Protein AF-A0A9D9LAB3-F1 (afdb_monomer)

Secondary structure (DSSP, 8-state):
--TTSSSTT--------HHHHHHHHHS--TT--HHHHHHHHHHHHHHHHHHHHHHHHHHHHS--HHHHHHHHHHHHHH-----S----------S-----------PPPPPPHHHHHHHHH-TTEEEEEE-TT-B-TTS-BSSEEEEEE-SSTTTTTTB-TTS-B-TT--EEE-TT--BSSS-B-SS--EE--EETTTTEETGGGGGGGG-HHHHHHS-EEEEEESS--S-EEE---------S--

pLDDT: mean 81.02, std 18.35, range [29.14, 97.69]

Solvent-accessible surface area (backbone atoms only — not comparable to full-atom values): 15108 Å² total; per-residue (Å²): 140,74,101,74,75,83,76,85,72,76,69,75,84,74,88,61,54,71,67,55,52,53,47,55,69,55,42,74,53,98,87,59,54,72,69,54,38,51,54,23,51,55,50,52,53,49,53,53,53,50,50,53,50,49,55,57,47,44,71,70,67,47,59,60,66,67,72,54,44,57,57,50,55,48,41,77,74,57,63,70,86,70,70,88,81,74,80,75,78,77,77,73,84,67,96,69,85,72,90,69,81,82,81,71,78,69,70,74,43,55,76,40,77,69,40,49,70,52,37,72,68,27,76,44,55,48,29,38,40,34,32,68,87,45,50,49,99,86,68,50,53,55,39,61,45,63,24,31,46,38,99,38,80,64,63,39,53,43,10,38,79,83,72,42,84,28,86,60,25,35,40,28,38,46,45,86,60,50,79,56,49,79,47,65,52,93,79,78,56,75,46,52,37,72,33,79,76,70,59,42,56,45,27,66,66,62,55,55,73,74,34,73,68,51,35,68,74,50,41,48,39,38,52,26,42,37,59,46,75,78,39,75,42,76,69,86,78,86,86,89,84,79,87,72,87,130

Structure (mmCIF, N/CA/C/O backbone):
data_AF-A0A9D9LAB3-F1
#
_entry.id   AF-A0A9D9LAB3-F1
#
loop_
_atom_site.group_PDB
_atom_site.id
_atom_site.type_symbol
_atom_site.label_atom_id
_atom_site.label_alt_id
_atom_site.label_comp_id
_atom_site.label_asym_id
_atom_site.label_entity_id
_atom_site.label_seq_id
_atom_site.pdbx_PDB_ins_code
_atom_site.Cartn_x
_atom_site.Cartn_y
_atom_site.Cartn_z
_atom_site.occupancy
_atom_site.B_iso_or_equiv
_atom_site.auth_seq_id
_atom_site.auth_comp_id
_atom_site.auth_asym_id
_atom_site.auth_atom_id
_atom_site.pdbx_PDB_model_num
ATOM 1 N N . MET A 1 1 ? -54.748 32.465 47.401 1.00 39.75 1 MET A N 1
ATOM 2 C CA . MET A 1 1 ? -54.494 31.385 48.382 1.00 39.75 1 MET A CA 1
ATOM 3 C C . MET A 1 1 ? -53.744 30.287 47.641 1.00 39.75 1 MET A C 1
ATOM 5 O O . MET A 1 1 ? -54.283 29.820 46.658 1.00 39.75 1 MET A O 1
ATOM 9 N N . ALA A 1 2 ? -52.518 29.875 47.936 1.00 38.75 2 ALA A N 1
ATOM 10 C CA . ALA A 1 2 ? -51.538 30.288 48.928 1.00 38.75 2 ALA A CA 1
ATOM 11 C C . ALA A 1 2 ? -50.148 29.914 48.356 1.00 38.75 2 ALA A C 1
ATOM 13 O O . ALA A 1 2 ? -49.732 28.766 48.450 1.00 38.75 2 ALA A O 1
ATOM 14 N N . MET A 1 3 ? -49.441 30.871 47.736 1.00 38.28 3 MET A N 1
ATOM 15 C CA . MET A 1 3 ? -48.011 30.750 47.382 1.00 38.28 3 MET A CA 1
ATOM 16 C C . MET A 1 3 ? -47.138 31.000 48.625 1.00 38.28 3 MET A C 1
ATOM 18 O O . MET A 1 3 ? -46.277 31.872 48.639 1.00 38.28 3 MET A O 1
ATOM 22 N N . SER A 1 4 ? -47.427 30.304 49.723 1.00 43.81 4 SER A N 1
ATOM 23 C CA . SER A 1 4 ? -46.767 30.538 51.015 1.00 43.81 4 SER A CA 1
ATOM 24 C C . SER A 1 4 ? -46.280 29.265 51.705 1.00 43.81 4 SER A C 1
ATOM 26 O O . SER A 1 4 ? -45.785 29.356 52.820 1.00 43.81 4 SER A O 1
ATOM 28 N N . ASN A 1 5 ? -46.388 28.094 51.063 1.00 45.59 5 ASN A N 1
ATOM 29 C CA . ASN A 1 5 ? -46.018 26.813 51.679 1.00 45.59 5 ASN A CA 1
ATOM 30 C C . ASN A 1 5 ? -44.765 26.134 51.101 1.00 45.59 5 ASN A C 1
ATOM 32 O O . ASN A 1 5 ? -44.406 25.062 51.577 1.00 45.59 5 ASN A O 1
ATOM 36 N N . GLU A 1 6 ? -44.059 26.736 50.139 1.00 45.72 6 GLU A N 1
ATOM 37 C CA . GLU A 1 6 ? -42.853 26.118 49.552 1.00 45.72 6 GLU A CA 1
ATOM 38 C C . GLU A 1 6 ? -41.518 26.628 50.120 1.00 4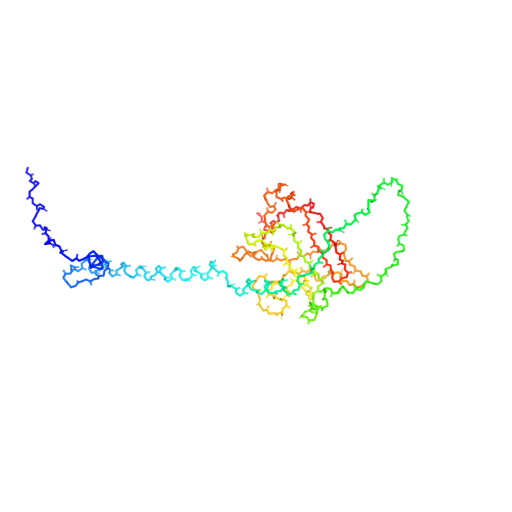5.72 6 GLU A C 1
ATOM 40 O O . GLU A 1 6 ? -40.458 26.158 49.721 1.00 45.72 6 GLU A O 1
ATOM 45 N N . THR A 1 7 ? -41.520 27.530 51.105 1.00 44.75 7 THR A N 1
ATOM 46 C CA . THR A 1 7 ? -40.273 28.051 51.705 1.00 44.75 7 THR A CA 1
ATOM 47 C C . THR A 1 7 ? -39.863 27.375 53.018 1.00 44.75 7 THR A C 1
ATOM 49 O O . THR A 1 7 ? -38.905 27.813 53.650 1.00 44.75 7 THR A O 1
ATOM 52 N N . MET A 1 8 ? -40.518 26.283 53.432 1.00 37.41 8 MET A N 1
ATOM 53 C CA . MET A 1 8 ? -40.211 25.577 54.693 1.00 37.41 8 MET A CA 1
ATOM 54 C C . MET A 1 8 ? -39.329 24.327 54.540 1.00 37.41 8 MET A C 1
ATOM 56 O O . MET A 1 8 ? -39.381 23.424 55.369 1.00 37.41 8 MET A O 1
ATOM 60 N N . ASN A 1 9 ? -38.498 24.256 53.499 1.00 43.19 9 ASN A N 1
ATOM 61 C CA . ASN A 1 9 ? -37.430 23.252 53.433 1.00 43.19 9 ASN A CA 1
ATOM 62 C C . ASN A 1 9 ? -36.202 23.756 52.667 1.00 43.19 9 ASN A C 1
ATOM 64 O O . ASN A 1 9 ? -35.591 23.042 51.875 1.00 43.19 9 ASN A O 1
ATOM 68 N N . LEU A 1 10 ? -35.820 25.010 52.920 1.00 46.06 10 LEU A N 1
ATOM 69 C CA . LEU A 1 10 ? -34.451 25.438 52.664 1.00 46.06 10 LEU A CA 1
ATOM 70 C C . LEU A 1 10 ? -33.575 24.749 53.713 1.00 46.06 10 LEU A C 1
ATOM 72 O O . LEU A 1 10 ? -33.384 25.262 54.812 1.00 46.06 10 LEU A O 1
ATOM 76 N N . THR A 1 11 ? -33.107 23.544 53.383 1.00 51.94 11 THR A N 1
ATOM 77 C CA . THR A 1 11 ? -31.977 22.914 54.069 1.00 51.94 11 THR A CA 1
ATOM 78 C C . THR A 1 11 ? -30.879 23.959 54.237 1.00 51.94 11 THR A C 1
ATOM 80 O O . THR A 1 11 ? -30.615 24.707 53.290 1.00 51.94 11 THR A O 1
ATOM 83 N N . GLU A 1 12 ? -30.296 24.029 55.436 1.00 57.50 12 GLU A N 1
ATOM 84 C CA . GLU A 1 12 ? -29.190 24.922 55.799 1.00 57.50 12 GLU A CA 1
ATOM 85 C C . GLU A 1 12 ? -28.232 25.141 54.620 1.00 57.50 12 GLU A C 1
ATOM 87 O O . GLU A 1 12 ? -27.871 24.190 53.920 1.00 57.50 12 GLU A O 1
ATOM 92 N N . ARG A 1 13 ? -27.831 26.398 54.377 1.00 60.91 13 ARG A N 1
ATOM 93 C CA . ARG A 1 13 ? -26.781 26.710 53.398 1.00 60.91 13 ARG A CA 1
ATOM 94 C C . ARG A 1 13 ? -25.562 25.846 53.732 1.00 60.91 13 ARG A C 1
ATOM 96 O O . ARG A 1 13 ? -24.911 26.058 54.743 1.00 60.91 13 ARG A O 1
ATOM 103 N N . ASP A 1 14 ? -25.293 24.849 52.893 1.00 62.47 14 ASP A N 1
ATOM 104 C CA . ASP A 1 14 ? -24.178 23.918 53.069 1.00 62.47 14 ASP A CA 1
ATOM 105 C C . ASP A 1 14 ? -22.858 24.669 52.846 1.00 62.47 14 ASP A C 1
ATOM 107 O O . ASP A 1 14 ? -22.402 24.751 51.713 1.00 62.47 14 ASP A O 1
ATOM 111 N N . ASP A 1 15 ? -22.239 25.241 53.880 1.00 67.56 15 ASP A N 1
ATOM 112 C CA . ASP A 1 15 ? -21.014 26.067 53.808 1.00 67.56 15 ASP A CA 1
ATOM 113 C C . ASP A 1 15 ? -19.741 25.321 53.337 1.00 67.56 15 ASP A C 1
ATOM 115 O O . ASP A 1 15 ? -18.625 25.832 53.430 1.00 67.56 15 ASP A O 1
ATOM 119 N N . SER A 1 16 ? -19.875 24.104 52.802 1.00 72.81 16 SER A N 1
ATOM 120 C CA . SER A 1 16 ? -18.756 23.344 52.256 1.00 72.81 16 SER A CA 1
ATOM 121 C C . SER A 1 16 ? -18.201 23.926 50.950 1.00 72.81 16 SER A C 1
ATOM 123 O O . SER A 1 16 ? -18.919 24.474 50.108 1.00 72.81 16 SER A O 1
ATOM 125 N N . ASN A 1 17 ? -16.883 23.773 50.776 1.00 79.75 17 ASN A N 1
ATOM 126 C CA . ASN A 1 17 ? -16.155 24.211 49.587 1.00 79.75 17 ASN A CA 1
ATOM 127 C C . ASN A 1 17 ? -16.787 23.652 48.304 1.00 79.75 17 ASN A C 1
ATOM 129 O O . ASN A 1 17 ? -17.317 22.539 48.292 1.00 79.75 17 ASN A O 1
ATOM 133 N N . PHE A 1 18 ? -16.653 24.391 47.200 1.00 81.19 18 PHE A N 1
ATOM 134 C CA . PHE A 1 18 ? -17.194 24.024 45.884 1.00 81.19 18 PHE A CA 1
ATOM 135 C C . PHE A 1 18 ? -16.932 22.555 45.507 1.00 81.19 18 PHE A C 1
ATOM 137 O O . PHE A 1 18 ? -17.845 21.852 45.083 1.00 81.19 18 PHE A O 1
ATOM 144 N N . PHE A 1 19 ? -15.713 22.066 45.752 1.00 77.81 19 PHE A N 1
ATOM 145 C CA . PHE A 1 19 ? -15.324 20.682 45.482 1.00 77.81 19 PHE A CA 1
ATOM 146 C C . PHE A 1 19 ? -16.120 19.655 46.302 1.00 77.81 19 PHE A C 1
ATOM 148 O O . PHE A 1 19 ? -16.525 18.621 45.784 1.00 77.81 19 PHE A O 1
ATOM 155 N N . ILE A 1 20 ? -16.406 19.943 47.573 1.00 79.00 20 ILE A N 1
ATOM 156 C CA . ILE A 1 20 ? -17.172 19.044 48.449 1.00 79.00 20 ILE A CA 1
ATOM 157 C C . ILE A 1 20 ? -18.638 19.002 48.011 1.00 79.00 20 ILE A C 1
ATOM 159 O O . ILE A 1 20 ? -19.227 17.924 47.969 1.00 79.00 20 ILE A O 1
ATOM 163 N N . ARG A 1 21 ? -19.216 20.145 47.625 1.00 79.31 21 ARG A N 1
ATOM 164 C CA . ARG A 1 21 ? -20.570 20.200 47.050 1.00 79.31 21 ARG A CA 1
ATOM 165 C C . ARG A 1 21 ? -20.656 19.423 45.737 1.00 79.31 21 ARG A C 1
ATOM 167 O O . ARG A 1 21 ? -21.604 18.671 45.532 1.00 79.31 21 ARG A O 1
ATOM 174 N N . PHE A 1 22 ? -19.643 19.563 44.885 1.00 79.25 22 PHE A N 1
ATOM 175 C CA . PHE A 1 22 ? -19.525 18.813 43.639 1.00 79.25 22 PHE A CA 1
ATOM 176 C C . PHE A 1 22 ? -19.465 17.301 43.901 1.00 79.25 22 PHE A C 1
ATOM 178 O O . PHE A 1 22 ? -20.255 16.545 43.345 1.00 79.25 22 PHE A O 1
ATOM 185 N N . VAL A 1 23 ? -18.612 16.849 44.824 1.00 81.12 23 VAL A N 1
ATOM 186 C CA . VAL A 1 23 ? -18.508 15.427 45.192 1.00 81.12 23 VAL A CA 1
ATOM 187 C C . VAL A 1 23 ? -19.809 14.900 45.805 1.00 81.12 23 VAL A C 1
ATOM 189 O O . VAL A 1 23 ? -20.280 13.838 45.403 1.00 81.12 23 VAL A O 1
ATOM 192 N N . LYS A 1 24 ? -20.440 15.649 46.719 1.00 80.81 24 LYS A N 1
ATOM 193 C CA . LYS A 1 24 ? -21.741 15.292 47.312 1.00 80.81 24 LYS A CA 1
ATOM 194 C C . LYS A 1 24 ? -22.848 15.161 46.269 1.00 80.81 24 LYS A C 1
ATOM 196 O O . LYS A 1 24 ? -23.793 14.412 46.493 1.00 80.81 24 LYS A O 1
ATOM 201 N N . TYR A 1 25 ? -22.764 15.879 45.152 1.00 79.81 25 TYR A N 1
ATOM 202 C CA . TYR A 1 25 ? -23.753 15.790 44.083 1.00 79.81 25 TYR A CA 1
ATOM 203 C C . TYR A 1 25 ? -23.669 14.454 43.327 1.00 79.81 25 TYR A C 1
ATOM 205 O O . TYR A 1 25 ? -24.703 13.865 43.018 1.00 79.81 25 TYR A O 1
ATOM 213 N N . PHE A 1 26 ? -22.457 13.941 43.091 1.00 82.25 26 PHE A N 1
ATOM 214 C CA . PHE A 1 26 ? -22.230 12.739 42.277 1.00 82.25 26 PHE A CA 1
ATOM 215 C C . PHE A 1 26 ? -22.045 11.442 43.081 1.00 82.25 26 PHE A C 1
ATOM 217 O O . PHE A 1 26 ? -22.340 10.366 42.566 1.00 82.25 26 PHE A O 1
ATOM 224 N N . ILE A 1 27 ? -21.599 11.521 44.339 1.00 86.81 27 ILE A N 1
ATOM 225 C CA . ILE A 1 27 ? -21.293 10.359 45.188 1.00 86.81 27 ILE A CA 1
ATOM 226 C C . ILE A 1 27 ? -22.315 10.251 46.334 1.00 86.81 27 ILE A C 1
ATOM 228 O O . ILE A 1 27 ? -22.642 11.273 46.947 1.00 86.81 27 ILE A O 1
ATOM 232 N N . PRO A 1 28 ? -22.834 9.044 46.653 1.00 87.69 28 PRO A N 1
ATOM 233 C CA . PRO A 1 28 ? -23.723 8.848 47.797 1.00 87.69 28 PRO A CA 1
ATOM 234 C C . PRO A 1 28 ? -23.099 9.344 49.105 1.00 87.69 28 PRO A C 1
ATOM 236 O O . PRO A 1 28 ? -21.968 8.985 49.434 1.00 87.69 28 PRO A O 1
ATOM 239 N N . TRP A 1 29 ? -23.848 10.136 49.873 1.00 85.62 29 TRP A N 1
ATOM 240 C CA . TRP A 1 29 ? -23.386 10.706 51.137 1.00 85.62 29 TRP A CA 1
ATOM 241 C C . TRP A 1 29 ? -24.259 10.258 52.313 1.00 85.62 29 TRP A C 1
ATOM 243 O O . TRP A 1 29 ? -25.456 9.993 52.171 1.00 85.62 29 TRP A O 1
ATOM 253 N N . LYS A 1 30 ? -23.670 10.174 53.514 1.00 79.50 30 LYS A N 1
ATOM 254 C CA . LYS A 1 30 ? -24.429 9.851 54.733 1.00 79.50 30 LYS A CA 1
ATOM 255 C C . LYS A 1 30 ? -25.444 10.967 55.009 1.00 79.50 30 LYS A C 1
ATOM 257 O O . LYS A 1 30 ? -25.042 12.103 55.239 1.00 79.50 30 LYS A O 1
ATOM 262 N N . GLY A 1 31 ? -26.735 10.627 54.995 1.00 80.56 31 GLY A N 1
ATOM 263 C CA . GLY A 1 31 ? -27.852 11.569 55.157 1.00 80.56 31 GLY A CA 1
ATOM 264 C C . GLY A 1 31 ? -28.719 11.746 53.904 1.00 80.56 31 GLY A C 1
ATOM 265 O O . GLY A 1 31 ? -29.789 12.345 53.993 1.00 80.56 31 GLY A O 1
ATOM 266 N N . ASP A 1 32 ? -28.305 11.192 52.760 1.00 84.62 32 ASP A N 1
ATOM 267 C CA . ASP A 1 32 ? -29.111 11.203 51.538 1.00 84.62 32 ASP A CA 1
ATOM 268 C C . ASP A 1 32 ? -30.390 10.362 51.687 1.00 84.62 32 ASP A C 1
ATOM 270 O O . ASP A 1 32 ? -30.398 9.280 52.281 1.00 84.62 32 ASP A O 1
ATOM 274 N N . LYS A 1 33 ? -31.484 10.833 51.077 1.00 87.62 33 LYS A N 1
ATOM 275 C CA . LYS A 1 33 ? -32.715 10.043 50.928 1.00 87.62 33 LYS A CA 1
ATOM 276 C C . LYS A 1 33 ? -32.446 8.817 50.052 1.00 87.62 33 LYS A C 1
ATOM 278 O O . LYS A 1 33 ? -31.664 8.886 49.108 1.00 87.62 33 LYS A O 1
ATOM 283 N N . SER A 1 34 ? -33.154 7.712 50.289 1.00 87.25 34 SER A N 1
ATOM 284 C CA . SER A 1 34 ? -32.947 6.456 49.547 1.00 87.25 34 SER A CA 1
ATOM 285 C C . SER A 1 34 ? -33.048 6.616 48.021 1.00 87.25 34 SER A C 1
ATOM 287 O O . SER A 1 34 ? -32.280 5.993 47.296 1.00 87.25 34 SER A O 1
ATOM 289 N N . SER A 1 35 ? -33.927 7.493 47.522 1.00 84.25 35 SER A N 1
ATOM 290 C CA . SER A 1 35 ? -34.042 7.800 46.086 1.00 84.25 35 SER A CA 1
ATOM 291 C C . SER A 1 35 ? -32.807 8.512 45.516 1.00 84.25 35 SER A C 1
ATOM 293 O O . SER A 1 35 ? -32.417 8.258 44.379 1.00 84.25 35 SER A O 1
ATOM 295 N N . GLU A 1 36 ? -32.169 9.377 46.306 1.00 87.38 36 GLU A N 1
ATOM 296 C CA . GLU A 1 36 ? -30.953 10.101 45.920 1.00 87.38 36 GLU A CA 1
ATOM 297 C C . GLU A 1 36 ? -29.743 9.173 45.860 1.00 87.38 36 GLU A C 1
ATOM 299 O O . GLU A 1 36 ? -28.958 9.231 44.913 1.00 87.38 36 GLU A O 1
ATOM 304 N N . VAL A 1 37 ? -29.640 8.254 46.822 1.00 86.44 37 VAL A N 1
ATOM 305 C CA . VAL A 1 37 ? -28.605 7.214 46.827 1.00 86.44 37 VAL A CA 1
ATOM 306 C C . VAL A 1 37 ? -28.698 6.352 45.565 1.00 86.44 37 VAL A C 1
ATOM 308 O O . VAL A 1 37 ? -27.693 6.159 44.885 1.00 86.44 37 VAL A O 1
ATOM 311 N N . VAL A 1 38 ? -29.901 5.889 45.202 1.00 90.44 38 VAL A N 1
ATOM 312 C CA . VAL A 1 38 ? -30.117 5.068 43.996 1.00 90.44 38 VAL A CA 1
ATOM 313 C C . VAL A 1 38 ? -29.748 5.832 42.723 1.00 90.44 38 VAL A C 1
ATOM 315 O O . VAL A 1 38 ? -29.017 5.302 41.889 1.00 90.44 38 VAL A O 1
ATOM 318 N N . ARG A 1 39 ? -30.186 7.092 42.584 1.00 90.81 39 ARG A N 1
ATOM 319 C CA . ARG A 1 39 ? -29.856 7.942 41.427 1.00 90.81 39 ARG A CA 1
ATOM 320 C C . ARG A 1 39 ? -28.343 8.074 41.224 1.00 90.81 39 ARG A C 1
ATOM 322 O O . ARG A 1 39 ? -27.860 7.910 40.106 1.00 90.81 39 ARG A O 1
ATOM 329 N N . LYS A 1 40 ? -27.598 8.338 42.303 1.00 91.88 40 LYS A N 1
ATOM 330 C CA . LYS A 1 40 ? -26.134 8.492 42.264 1.00 91.88 40 LYS A CA 1
ATOM 331 C C . LYS A 1 40 ? -25.424 7.181 41.924 1.00 91.88 40 LYS A C 1
ATOM 333 O O . LYS A 1 40 ? -24.480 7.191 41.141 1.00 91.88 40 LYS A O 1
ATOM 338 N N . ILE A 1 41 ? -25.909 6.045 42.433 1.00 91.50 41 ILE A N 1
ATOM 339 C CA . ILE A 1 41 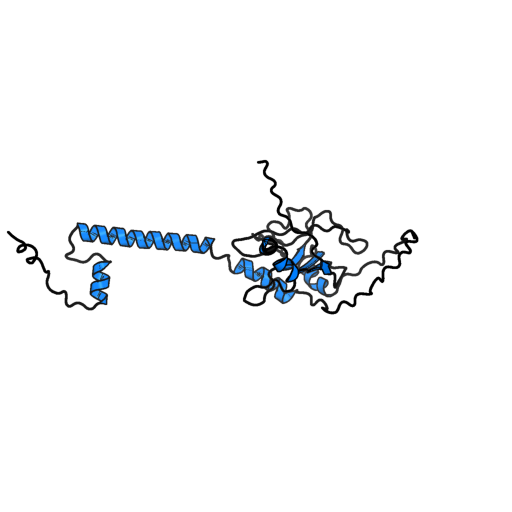? -25.377 4.720 42.074 1.00 91.50 41 ILE A CA 1
ATOM 340 C C . ILE A 1 41 ? -25.572 4.442 40.578 1.00 91.50 41 ILE A C 1
ATOM 342 O O . ILE A 1 41 ? -24.611 4.089 39.900 1.00 91.50 41 ILE A O 1
ATOM 346 N N . VAL A 1 42 ? -26.777 4.658 40.039 1.00 92.56 42 VAL A N 1
ATOM 347 C CA . VAL A 1 42 ? -27.065 4.456 38.606 1.00 92.56 42 VAL A CA 1
ATOM 348 C C . VAL A 1 42 ? -26.180 5.347 37.732 1.00 92.56 42 VAL A C 1
ATOM 350 O O . VAL A 1 42 ? -25.632 4.883 36.731 1.00 92.56 42 VAL A O 1
ATOM 353 N N . PHE A 1 43 ? -25.987 6.607 38.124 1.00 92.75 43 PHE A N 1
ATOM 354 C CA . PHE A 1 43 ? -25.098 7.531 37.424 1.00 92.75 43 PHE A CA 1
ATOM 355 C C . PHE A 1 43 ? -23.638 7.044 37.417 1.00 92.75 43 PHE A C 1
ATOM 357 O O . PHE A 1 43 ? -23.014 6.987 36.359 1.00 92.75 43 PHE A O 1
ATOM 364 N N . MET A 1 44 ? -23.114 6.606 38.566 1.00 91.75 44 MET A N 1
ATOM 365 C CA . MET A 1 44 ? -21.759 6.049 38.675 1.00 91.75 44 MET A CA 1
ATOM 366 C C . MET A 1 44 ? -21.582 4.781 37.830 1.00 91.75 44 MET A C 1
ATOM 368 O O . MET A 1 44 ? -20.597 4.662 37.104 1.00 91.75 44 MET A O 1
ATOM 372 N N . CYS A 1 45 ? -22.551 3.861 37.859 1.00 93.12 45 CYS A N 1
ATOM 373 C CA . CYS A 1 45 ? -22.544 2.678 36.995 1.00 93.12 45 CYS A CA 1
ATOM 374 C C . CYS A 1 45 ? -22.546 3.062 35.507 1.00 93.12 45 CYS A C 1
ATOM 376 O O . CYS A 1 45 ? -21.825 2.456 34.718 1.00 93.12 45 CYS A O 1
ATOM 378 N N . SER A 1 46 ? -23.299 4.099 35.131 1.00 94.50 46 S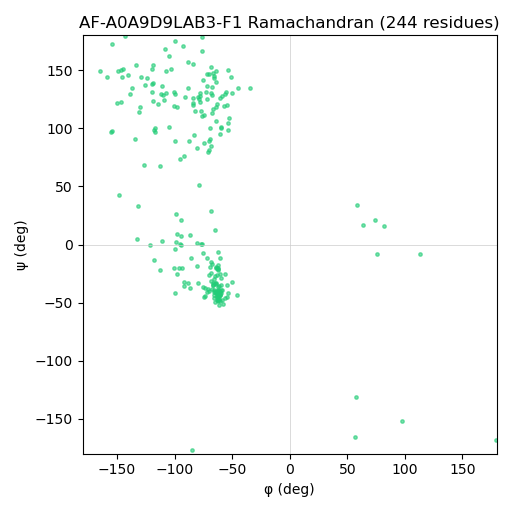ER A N 1
ATOM 379 C CA . SER A 1 46 ? -23.359 4.591 33.749 1.00 94.50 46 SER A CA 1
ATOM 380 C C . SER A 1 46 ? -22.017 5.167 33.285 1.00 94.50 46 SER A C 1
ATOM 382 O O . SER A 1 46 ? -21.601 4.893 32.165 1.00 94.50 46 SER A O 1
ATOM 384 N N . ILE A 1 47 ? -21.294 5.894 34.146 1.00 93.62 47 ILE A N 1
ATOM 385 C CA . ILE A 1 47 ? -19.937 6.391 33.846 1.00 93.62 47 ILE A CA 1
ATOM 386 C C . ILE A 1 47 ? -18.959 5.237 33.631 1.00 93.62 47 ILE A C 1
ATOM 388 O O . ILE A 1 47 ? -18.142 5.289 32.710 1.00 93.62 47 ILE A O 1
ATOM 392 N N . VAL A 1 48 ? -19.029 4.195 34.461 1.00 94.25 48 VAL A N 1
ATOM 393 C CA . VAL A 1 48 ? -18.175 3.011 34.300 1.00 94.25 48 VAL A CA 1
ATOM 394 C C . VAL A 1 48 ? -18.464 2.326 32.963 1.00 94.25 48 VAL A C 1
ATOM 396 O O . VAL A 1 48 ? -17.532 2.078 32.201 1.00 94.25 48 VAL A O 1
ATOM 399 N N . LEU A 1 49 ? -19.739 2.099 32.630 1.00 95.00 49 LEU A N 1
ATOM 400 C CA . LEU A 1 49 ? -20.142 1.505 31.349 1.00 95.00 49 LEU A CA 1
ATOM 401 C C . LEU A 1 49 ? -19.720 2.361 30.150 1.00 95.00 49 LEU A C 1
ATOM 403 O O . LEU A 1 49 ? -19.212 1.837 29.159 1.00 95.00 49 LEU A O 1
ATOM 407 N N . PHE A 1 50 ? -19.879 3.680 30.245 1.00 95.50 50 PHE A N 1
ATOM 408 C CA . PHE A 1 50 ? -19.441 4.619 29.217 1.00 95.50 50 PHE A CA 1
ATOM 409 C C . PHE A 1 50 ? -17.919 4.593 29.040 1.00 95.50 50 PHE A C 1
ATOM 411 O O . PHE A 1 50 ? -17.430 4.549 27.915 1.00 95.50 50 PHE A O 1
ATOM 418 N N . SER A 1 51 ? -17.163 4.527 30.138 1.00 93.06 51 SER A N 1
ATOM 419 C CA . SER A 1 51 ? -15.698 4.444 30.095 1.00 93.06 51 SER A CA 1
ATOM 420 C C . SER A 1 51 ? -15.222 3.127 29.474 1.00 93.06 51 SER A C 1
ATOM 422 O O . SER A 1 51 ? -14.307 3.135 28.654 1.00 93.06 51 SER A O 1
ATOM 424 N N . MET A 1 52 ? -15.873 2.003 29.800 1.00 92.06 52 MET A N 1
ATOM 425 C CA . MET A 1 52 ? -15.622 0.711 29.148 1.00 92.06 52 MET A CA 1
ATOM 426 C C . MET A 1 52 ? -15.933 0.767 27.648 1.00 92.06 52 MET A C 1
ATOM 428 O O . MET A 1 52 ? -15.155 0.256 26.846 1.00 92.06 52 MET A O 1
ATOM 432 N N . SER A 1 53 ? -17.031 1.426 27.269 1.00 91.62 53 SER A N 1
ATOM 433 C CA . SER A 1 53 ? -17.437 1.588 25.868 1.00 91.62 53 SER A CA 1
ATOM 434 C C . SER A 1 53 ? -16.439 2.440 25.082 1.00 91.62 53 SER A C 1
ATOM 436 O O . SER A 1 53 ? -16.042 2.058 23.987 1.00 91.62 53 SER A O 1
ATOM 438 N N . ILE A 1 54 ? -15.959 3.549 25.658 1.00 89.19 54 ILE A N 1
ATOM 439 C CA . ILE A 1 54 ? -14.881 4.355 25.063 1.00 89.19 54 ILE A CA 1
ATOM 440 C C . ILE A 1 54 ? -13.609 3.524 24.907 1.00 89.19 54 ILE A C 1
ATOM 442 O O . ILE A 1 54 ? -12.938 3.640 23.889 1.00 89.19 54 ILE A O 1
ATOM 446 N N . ASN A 1 55 ? -13.258 2.693 25.892 1.00 84.62 55 ASN A N 1
ATOM 447 C CA . ASN A 1 55 ? -12.049 1.878 25.803 1.00 84.62 55 ASN A CA 1
ATOM 448 C C . ASN A 1 55 ? -12.132 0.852 24.663 1.00 84.62 55 ASN A C 1
ATOM 450 O O . ASN A 1 55 ? -11.175 0.691 23.915 1.00 84.62 55 ASN A O 1
ATOM 454 N N . GLN A 1 56 ? -13.293 0.217 24.478 1.00 83.25 56 GLN A N 1
ATOM 455 C CA . GLN A 1 56 ? -13.531 -0.651 23.320 1.00 83.25 56 GLN A CA 1
ATOM 456 C C . GLN A 1 56 ? -13.489 0.130 22.001 1.00 83.25 56 GLN A C 1
ATOM 458 O O . GLN A 1 56 ? -12.910 -0.341 21.029 1.00 83.25 56 GLN A O 1
ATOM 463 N N . LEU A 1 57 ? -14.046 1.344 21.978 1.00 81.00 57 LEU A N 1
ATOM 464 C CA . LEU A 1 57 ? -14.042 2.198 20.793 1.00 81.00 57 LEU A CA 1
ATOM 465 C C . LEU A 1 57 ? -12.632 2.679 20.419 1.00 81.00 57 LEU A C 1
ATOM 467 O O . LEU A 1 57 ? -12.323 2.777 19.238 1.00 81.00 57 LEU A O 1
ATOM 471 N N . LYS A 1 58 ? -11.757 2.945 21.397 1.00 73.00 58 LYS A N 1
ATOM 472 C CA . LYS A 1 58 ? -10.354 3.309 21.143 1.00 73.00 58 LYS A CA 1
ATOM 473 C C . LYS A 1 58 ? -9.602 2.205 20.410 1.00 73.00 58 LYS A C 1
ATOM 475 O O . LYS A 1 58 ? -8.925 2.511 19.442 1.00 73.00 58 LYS A O 1
ATOM 480 N N . ASN A 1 59 ? -9.782 0.948 20.815 1.00 64.56 59 ASN A N 1
ATOM 481 C CA . ASN A 1 59 ? -9.173 -0.193 20.124 1.00 64.56 59 ASN A CA 1
ATOM 482 C C . ASN A 1 59 ? -9.663 -0.342 18.673 1.00 64.56 59 ASN A C 1
ATOM 484 O O . ASN A 1 59 ? -8.995 -0.982 17.874 1.00 64.56 59 ASN A O 1
ATOM 488 N N . TYR A 1 60 ? -10.831 0.216 18.345 1.00 65.19 60 TYR A N 1
ATOM 489 C CA . TYR A 1 60 ? -11.394 0.194 16.996 1.00 65.19 60 TYR A CA 1
ATOM 490 C C . TYR A 1 60 ? -10.993 1.420 16.158 1.00 65.19 60 TYR A C 1
ATOM 492 O O . TYR A 1 60 ? -10.816 1.310 14.951 1.00 65.19 60 TYR A O 1
ATOM 500 N N . LEU A 1 61 ? -10.878 2.599 16.782 1.00 61.88 61 LEU A N 1
ATOM 501 C CA . LEU A 1 61 ? -10.606 3.868 16.092 1.00 61.88 61 LEU A CA 1
ATOM 502 C C . LEU A 1 61 ? -9.127 4.240 16.016 1.00 61.88 61 LEU A C 1
ATOM 504 O O . LEU A 1 61 ? -8.777 5.091 15.206 1.00 61.88 61 LEU A O 1
ATOM 508 N N . VAL A 1 62 ? -8.283 3.678 16.877 1.00 60.12 62 VAL A N 1
ATOM 509 C CA . VAL A 1 62 ? -6.839 3.910 16.853 1.00 60.12 62 VAL A CA 1
ATOM 510 C C . VAL A 1 62 ? -6.205 2.655 16.258 1.00 60.12 62 VAL A C 1
ATOM 512 O O . VAL A 1 62 ? -6.108 1.649 16.965 1.00 60.12 62 VAL A O 1
ATOM 515 N N . PRO A 1 63 ? -5.815 2.678 14.969 1.00 59.75 63 PRO A N 1
ATOM 516 C CA . PRO A 1 63 ? -4.979 1.630 14.398 1.00 59.75 63 PRO A CA 1
ATOM 517 C C . PRO A 1 63 ? -3.755 1.420 15.282 1.00 59.75 63 PRO A C 1
ATOM 519 O O . PRO A 1 63 ? -3.244 2.393 15.840 1.00 59.75 63 PRO A O 1
ATOM 522 N N . SER A 1 64 ? -3.274 0.184 15.425 1.00 58.66 64 SER A N 1
ATOM 523 C CA . SER A 1 64 ? -2.043 -0.039 16.181 1.00 58.66 64 SER A CA 1
ATOM 524 C C . SER A 1 64 ? -0.919 0.805 15.570 1.00 58.66 64 SER A C 1
ATOM 526 O O . SER A 1 64 ? -0.695 0.775 14.362 1.00 58.66 64 SER A O 1
ATOM 528 N N . GLU A 1 65 ? -0.209 1.572 16.399 1.00 60.84 65 GLU A N 1
ATOM 529 C CA . GLU A 1 65 ? 1.015 2.288 15.998 1.00 60.84 65 GLU A CA 1
ATOM 530 C C . GLU A 1 65 ? 1.995 1.340 15.284 1.00 60.84 65 GLU A C 1
ATOM 532 O O . GLU A 1 65 ? 2.652 1.723 14.323 1.00 60.84 65 GLU A O 1
ATOM 537 N N . GLU A 1 66 ? 1.999 0.062 15.678 1.00 60.12 66 GLU A N 1
ATOM 538 C CA . GLU A 1 66 ? 2.740 -1.031 15.038 1.00 60.12 66 GLU A CA 1
ATOM 539 C C . GLU A 1 66 ? 2.449 -1.157 13.530 1.00 60.12 66 GLU A C 1
ATOM 541 O O . GLU A 1 66 ? 3.376 -1.325 12.738 1.00 60.12 66 GLU A O 1
ATOM 546 N N . ALA A 1 67 ? 1.184 -1.012 13.111 1.00 60.62 67 ALA A N 1
ATOM 547 C CA . ALA A 1 67 ? 0.788 -1.102 11.707 1.00 60.62 67 ALA A CA 1
ATOM 548 C C . ALA A 1 67 ? 1.271 0.088 10.867 1.00 60.62 67 ALA A C 1
ATOM 550 O O . ALA A 1 67 ? 1.467 -0.047 9.667 1.00 60.62 67 ALA A O 1
ATOM 551 N N . LYS A 1 68 ? 1.490 1.261 11.463 1.00 66.56 68 LYS A N 1
ATOM 552 C CA . LYS A 1 68 ? 2.090 2.399 10.746 1.00 66.56 68 LYS A CA 1
ATOM 553 C C . LYS A 1 68 ? 3.614 2.374 10.819 1.00 66.56 68 LYS A C 1
ATOM 555 O O . LYS A 1 68 ? 4.268 2.739 9.845 1.00 66.56 68 LYS A O 1
ATOM 560 N N . SER A 1 69 ? 4.164 1.888 11.933 1.00 73.75 69 SER A N 1
ATOM 561 C CA . SER A 1 69 ? 5.606 1.789 12.164 1.00 73.75 69 SER A CA 1
ATOM 562 C C . SER A 1 69 ? 6.282 0.950 11.092 1.00 73.75 69 SER A C 1
ATOM 564 O O . SER A 1 69 ? 7.192 1.451 10.451 1.00 73.75 69 SER A O 1
ATOM 566 N N . TYR A 1 70 ? 5.802 -0.269 10.807 1.00 79.75 70 TYR A N 1
ATOM 567 C CA . TYR A 1 70 ? 6.521 -1.149 9.873 1.00 79.75 70 TYR A CA 1
ATOM 568 C C . TYR A 1 70 ? 6.649 -0.534 8.464 1.00 79.75 70 TYR A C 1
ATOM 570 O O . TYR A 1 70 ? 7.703 -0.642 7.845 1.00 79.75 70 TYR A O 1
ATOM 578 N N . THR A 1 71 ? 5.590 0.116 7.954 1.00 79.50 71 THR A N 1
ATOM 579 C CA . THR A 1 71 ? 5.623 0.776 6.637 1.00 79.50 71 THR A CA 1
ATOM 580 C C . THR A 1 71 ? 6.650 1.889 6.660 1.00 79.50 71 THR A C 1
ATOM 582 O O . THR A 1 71 ? 7.484 1.980 5.765 1.00 79.50 71 THR A O 1
ATOM 585 N N . LYS A 1 72 ? 6.593 2.722 7.702 1.00 83.50 72 LYS A N 1
ATOM 586 C CA . LYS A 1 72 ? 7.494 3.851 7.865 1.00 83.50 72 LYS A CA 1
ATOM 587 C C . LYS A 1 72 ? 8.947 3.395 7.955 1.00 83.50 72 LYS A C 1
ATOM 589 O O . LYS A 1 72 ? 9.785 3.965 7.272 1.00 83.50 72 LYS A O 1
ATOM 594 N N . ASP A 1 73 ? 9.218 2.336 8.711 1.00 86.88 73 ASP A N 1
ATOM 595 C CA . ASP A 1 73 ? 10.554 1.760 8.864 1.00 86.88 73 ASP A CA 1
ATOM 596 C C . ASP A 1 73 ? 11.088 1.231 7.520 1.00 86.88 73 ASP A C 1
ATOM 598 O O . ASP A 1 73 ? 12.260 1.412 7.195 1.00 86.88 73 ASP A O 1
ATOM 602 N N . VAL A 1 74 ? 10.230 0.604 6.702 1.00 88.31 74 VAL A N 1
ATOM 603 C CA . VAL A 1 74 ? 10.600 0.141 5.354 1.00 88.31 74 VAL A CA 1
ATOM 604 C C . VAL A 1 74 ? 10.910 1.316 4.428 1.00 88.31 74 VAL A C 1
ATOM 606 O O . VAL A 1 74 ? 11.922 1.278 3.735 1.00 88.31 74 VAL A O 1
ATOM 609 N N . VAL A 1 75 ? 10.074 2.354 4.411 1.00 88.75 75 VAL A N 1
ATOM 610 C CA . VAL A 1 75 ? 10.294 3.541 3.570 1.00 88.75 75 VAL A CA 1
ATOM 611 C C . VAL A 1 75 ? 11.556 4.284 4.015 1.00 88.75 75 VAL A C 1
ATOM 613 O O . VAL A 1 75 ? 12.443 4.519 3.205 1.00 88.75 75 VAL A O 1
ATOM 616 N N . GLU A 1 76 ? 11.713 4.561 5.308 1.00 87.62 76 GLU A N 1
ATOM 617 C CA . GLU A 1 76 ? 12.876 5.281 5.841 1.00 87.62 76 GLU A CA 1
ATOM 618 C C . GLU A 1 76 ? 14.201 4.557 5.553 1.00 87.62 76 GLU A C 1
ATOM 620 O O . GLU A 1 76 ? 15.222 5.201 5.303 1.00 87.62 76 GLU A O 1
ATOM 625 N N . GLN A 1 77 ? 14.191 3.222 5.565 1.00 87.94 77 GLN A N 1
ATOM 626 C CA . GLN A 1 77 ? 15.392 2.427 5.333 1.00 87.94 77 GLN A CA 1
ATOM 627 C C . GLN A 1 77 ? 15.669 2.145 3.848 1.00 87.94 77 GLN A C 1
ATOM 629 O O . GLN A 1 77 ? 16.837 2.115 3.460 1.00 87.94 77 GLN A O 1
ATOM 634 N N . TYR A 1 78 ? 14.636 1.903 3.037 1.00 89.81 78 TYR A N 1
ATOM 635 C CA . TYR A 1 78 ? 14.788 1.333 1.692 1.00 89.81 78 TYR A CA 1
ATOM 636 C C . TYR A 1 78 ? 14.236 2.203 0.564 1.00 89.81 78 TYR A C 1
ATOM 638 O O . TYR A 1 78 ? 14.344 1.785 -0.588 1.00 89.81 78 TYR A O 1
ATOM 646 N N . GLU A 1 79 ? 13.658 3.379 0.841 1.00 89.88 79 GLU A N 1
ATOM 647 C CA . GLU A 1 79 ? 13.124 4.232 -0.222 1.00 89.88 79 GLU A CA 1
ATOM 648 C C . GLU A 1 79 ? 14.223 4.584 -1.247 1.00 89.88 79 GLU A C 1
ATOM 650 O O . GLU A 1 79 ? 15.231 5.225 -0.914 1.00 89.88 79 GLU A O 1
ATOM 655 N N . PRO A 1 80 ? 14.041 4.189 -2.517 1.00 85.56 80 PRO A N 1
ATOM 656 C CA . PRO A 1 80 ? 14.966 4.534 -3.580 1.00 85.56 80 PRO A CA 1
ATOM 657 C C . PRO A 1 80 ? 14.854 6.019 -3.944 1.00 85.56 80 PRO A C 1
ATOM 659 O O . PRO A 1 80 ? 13.772 6.574 -4.123 1.00 85.56 80 PRO A O 1
ATOM 662 N N . LYS A 1 81 ? 16.006 6.667 -4.129 1.00 82.56 81 LYS A N 1
ATOM 663 C CA . LYS A 1 81 ? 16.081 8.051 -4.616 1.00 82.56 81 LYS A CA 1
ATOM 664 C C . LYS A 1 81 ? 16.098 8.057 -6.140 1.00 82.56 81 LYS A C 1
ATOM 666 O O . LYS A 1 81 ? 17.170 7.983 -6.742 1.00 82.56 81 LYS A O 1
ATOM 671 N N . PHE A 1 82 ? 14.918 8.099 -6.750 1.00 77.38 82 PHE A N 1
ATOM 672 C CA . PHE A 1 82 ? 14.785 8.259 -8.198 1.00 77.38 82 PHE A CA 1
ATOM 673 C C . PHE A 1 82 ? 15.151 9.691 -8.619 1.00 77.38 82 PHE A C 1
ATOM 675 O O . PHE A 1 82 ? 14.956 10.639 -7.857 1.00 77.38 82 PHE A O 1
ATOM 682 N N . ASP A 1 83 ? 15.727 9.854 -9.812 1.00 63.56 83 ASP A N 1
ATOM 683 C CA . ASP A 1 83 ? 16.083 11.183 -10.323 1.00 63.56 83 ASP A CA 1
ATOM 684 C C . ASP A 1 83 ? 14.821 11.871 -10.861 1.00 63.56 83 ASP A C 1
ATOM 686 O O . ASP A 1 83 ? 14.113 11.333 -11.716 1.00 63.56 83 ASP A O 1
ATOM 690 N N . GLU A 1 84 ? 14.530 13.077 -10.375 1.00 57.22 84 GLU A N 1
ATOM 691 C CA . GLU A 1 84 ? 13.398 13.872 -10.855 1.00 57.22 84 GLU A CA 1
ATOM 692 C C . GLU A 1 84 ? 13.606 14.381 -12.296 1.00 57.22 84 GLU A C 1
ATOM 694 O O . GLU A 1 84 ? 12.629 14.695 -12.983 1.00 57.22 84 GLU A O 1
ATOM 699 N N . ASN A 1 85 ? 14.853 14.421 -12.788 1.00 45.12 85 ASN A N 1
ATOM 700 C CA . ASN A 1 85 ? 15.210 14.937 -14.110 1.00 45.12 85 ASN A CA 1
ATOM 701 C C . ASN A 1 85 ? 15.228 13.837 -15.178 1.00 45.12 85 ASN A C 1
ATOM 703 O O . ASN A 1 85 ? 16.282 13.409 -15.649 1.00 45.12 85 ASN A O 1
ATOM 707 N N . VAL A 1 86 ? 14.051 13.418 -15.631 1.00 45.31 86 VAL A N 1
ATOM 708 C CA . VAL A 1 86 ? 13.947 12.624 -16.863 1.00 45.31 86 VAL A CA 1
ATOM 709 C C . VAL A 1 86 ? 13.961 13.577 -18.060 1.00 45.31 86 VAL A C 1
ATOM 711 O O . VAL A 1 86 ? 13.043 14.378 -18.238 1.00 45.31 86 VAL A O 1
ATOM 714 N N . SER A 1 87 ? 15.003 13.506 -18.896 1.00 34.97 87 SER A N 1
ATOM 715 C CA . SER A 1 87 ? 14.983 14.130 -20.220 1.00 34.97 87 SER A CA 1
ATOM 716 C C . SER A 1 87 ? 14.095 13.299 -21.137 1.00 34.97 87 SER A C 1
ATOM 718 O O . SER A 1 87 ? 14.444 12.175 -21.499 1.00 34.97 87 SER A O 1
ATOM 720 N N . TYR A 1 88 ? 12.955 13.853 -21.529 1.00 42.12 88 TYR A N 1
ATOM 721 C CA . TYR A 1 88 ? 12.173 13.303 -22.624 1.00 42.12 88 TYR A CA 1
ATOM 722 C C . TYR A 1 88 ? 12.978 13.508 -23.911 1.00 42.12 88 TYR A C 1
ATOM 724 O O . TYR A 1 88 ? 13.183 14.648 -24.331 1.00 42.12 88 TYR A O 1
ATOM 732 N N . GLU A 1 89 ? 13.443 12.434 -24.549 1.00 31.11 89 GLU A N 1
ATOM 733 C CA . GLU A 1 89 ? 13.635 12.518 -25.993 1.00 31.11 89 GLU A CA 1
ATOM 734 C C . GLU A 1 89 ? 12.237 12.732 -26.574 1.00 31.11 89 GLU A C 1
ATOM 736 O O . GLU A 1 89 ? 11.385 11.843 -26.529 1.00 31.11 89 GLU A O 1
ATOM 741 N N . GLU A 1 90 ? 11.961 13.958 -27.027 1.00 29.14 90 GLU A N 1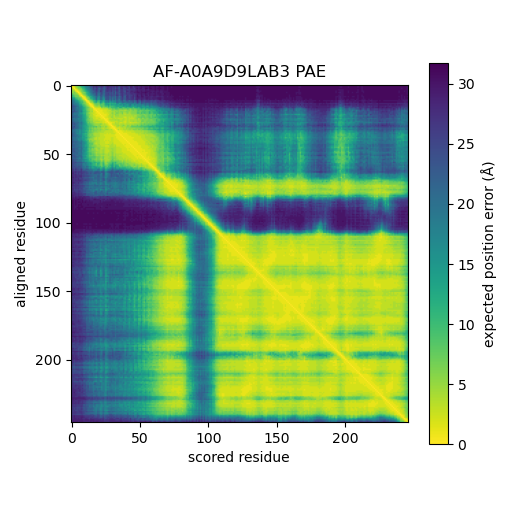
ATOM 742 C CA . GLU A 1 90 ? 10.794 14.241 -27.849 1.00 29.14 90 GLU A CA 1
ATOM 743 C C . GLU A 1 90 ? 10.828 13.273 -29.030 1.00 29.14 90 GLU A C 1
ATOM 745 O O . GLU A 1 90 ? 11.585 13.457 -29.985 1.00 29.14 90 GLU A O 1
ATOM 750 N N . ASN A 1 91 ? 9.981 12.249 -28.989 1.00 37.84 91 ASN A N 1
ATOM 751 C CA . ASN A 1 91 ? 9.589 11.564 -30.201 1.00 37.84 91 ASN A CA 1
ATOM 752 C C . ASN A 1 91 ? 8.740 12.561 -30.999 1.00 37.84 91 ASN A C 1
ATOM 754 O O . ASN A 1 91 ? 7.519 12.631 -30.851 1.00 37.84 91 ASN A O 1
ATOM 758 N N . SER A 1 92 ? 9.415 13.419 -31.767 1.00 33.81 92 SER A N 1
ATOM 759 C CA . SER A 1 92 ? 8.791 14.242 -32.793 1.00 33.81 92 SER A CA 1
ATOM 760 C C . SER A 1 92 ? 8.138 13.282 -33.773 1.00 33.81 92 SER A C 1
ATOM 762 O O . SER A 1 92 ? 8.825 12.670 -34.585 1.00 33.81 92 SER A O 1
ATOM 764 N N . GLY A 1 93 ? 6.820 13.122 -33.651 1.00 40.12 93 GLY A N 1
ATOM 765 C CA . GLY A 1 93 ? 6.017 12.308 -34.550 1.00 40.12 93 GLY A CA 1
ATOM 766 C C . GLY A 1 93 ? 6.248 12.729 -35.997 1.00 40.12 93 GLY A C 1
ATOM 767 O O . GLY A 1 93 ? 5.686 13.717 -36.463 1.00 40.12 93 GLY A O 1
ATOM 768 N N . SER A 1 94 ? 7.099 11.985 -36.694 1.00 38.59 94 SER A N 1
ATOM 769 C CA . SER A 1 94 ? 7.102 11.905 -38.146 1.00 38.59 94 SER A CA 1
ATOM 770 C C . SER A 1 94 ? 6.069 10.856 -38.549 1.00 38.59 94 SER A C 1
ATOM 772 O O . SER A 1 94 ? 6.137 9.720 -38.076 1.00 38.59 94 SER A O 1
ATOM 774 N N . ASP A 1 95 ? 5.133 11.234 -39.420 1.00 41.59 95 ASP A N 1
ATOM 775 C CA . ASP A 1 95 ? 4.024 10.422 -39.956 1.00 41.59 95 ASP A CA 1
ATOM 776 C C . ASP A 1 95 ? 4.477 9.273 -40.894 1.00 41.59 95 ASP A C 1
ATOM 778 O O . ASP A 1 95 ? 3.745 8.820 -41.778 1.00 41.59 95 ASP A O 1
ATOM 782 N N . ASP A 1 96 ? 5.679 8.744 -40.683 1.00 42.66 96 ASP A N 1
ATOM 783 C CA . ASP A 1 96 ? 6.361 7.820 -41.579 1.00 42.66 96 ASP A CA 1
ATOM 784 C C . ASP A 1 96 ? 6.461 6.446 -40.895 1.00 42.66 96 ASP A C 1
ATOM 786 O O . ASP A 1 96 ? 7.537 5.995 -40.501 1.00 42.66 96 ASP A O 1
ATOM 790 N N . VAL A 1 97 ? 5.328 5.762 -40.696 1.00 37.94 97 VAL A N 1
ATOM 791 C CA . VAL A 1 97 ? 5.332 4.387 -40.162 1.00 37.94 97 VAL A CA 1
ATOM 792 C C . VAL A 1 97 ? 5.796 3.422 -41.255 1.00 37.94 97 VAL A C 1
ATOM 794 O O . VAL A 1 97 ? 4.996 2.841 -41.990 1.00 37.94 97 VAL A O 1
ATOM 797 N N . GLU A 1 98 ? 7.108 3.230 -41.359 1.00 38.62 98 GLU A N 1
ATOM 798 C CA . GLU A 1 98 ? 7.681 2.048 -41.994 1.00 38.62 98 GLU A CA 1
ATOM 799 C C . GLU A 1 98 ? 7.562 0.889 -40.990 1.00 38.62 98 GLU A C 1
ATOM 801 O O . GLU A 1 98 ? 8.127 0.934 -39.897 1.00 38.62 98 GLU A O 1
ATOM 806 N N . ILE A 1 99 ? 6.763 -0.136 -41.318 1.00 43.62 99 ILE A N 1
ATOM 807 C CA . ILE A 1 99 ? 6.586 -1.330 -40.476 1.00 43.62 99 ILE A CA 1
ATOM 808 C C . ILE A 1 99 ? 7.889 -2.139 -40.522 1.00 43.62 99 ILE A C 1
ATOM 810 O O . ILE A 1 99 ? 8.026 -3.099 -41.283 1.00 43.62 99 ILE A O 1
ATOM 814 N N . ALA A 1 100 ? 8.866 -1.731 -39.719 1.00 41.84 100 ALA A N 1
ATOM 815 C CA . ALA A 1 100 ? 10.039 -2.526 -39.415 1.00 41.84 100 ALA A CA 1
ATOM 816 C C . ALA A 1 100 ? 9.649 -3.582 -38.372 1.00 41.84 100 ALA A C 1
ATOM 818 O O . ALA A 1 100 ? 9.141 -3.266 -37.296 1.00 41.84 100 ALA A O 1
ATOM 819 N N . GLN A 1 101 ? 9.863 -4.854 -38.706 1.00 41.66 101 GLN A N 1
ATOM 820 C CA . GLN A 1 101 ? 9.748 -5.957 -37.753 1.00 41.66 101 GLN A CA 1
ATOM 821 C C . GLN A 1 101 ? 10.733 -5.715 -36.601 1.00 41.66 101 GLN A C 1
ATOM 823 O O . GLN A 1 101 ? 11.919 -5.504 -36.875 1.00 41.66 101 GLN A O 1
ATOM 828 N N . PRO A 1 102 ? 10.304 -5.754 -35.329 1.00 42.16 102 PRO A N 1
ATOM 829 C CA . PRO A 1 102 ? 11.226 -5.534 -34.237 1.00 42.16 102 PRO A CA 1
ATOM 830 C C . PRO A 1 102 ? 11.940 -6.857 -33.944 1.00 42.16 102 PRO A C 1
ATOM 832 O O . PRO A 1 102 ? 11.465 -7.684 -33.171 1.00 42.16 102 PRO A O 1
ATOM 835 N N . GLU A 1 103 ? 13.114 -7.065 -34.540 1.00 41.12 103 GLU A N 1
ATOM 836 C CA . GLU A 1 103 ? 14.123 -7.918 -33.908 1.00 41.12 103 GLU A CA 1
ATOM 837 C C . GLU A 1 103 ? 14.666 -7.160 -32.687 1.00 41.12 103 GLU A C 1
ATOM 839 O O . GLU A 1 103 ? 15.718 -6.519 -32.732 1.00 41.12 103 GLU A O 1
ATOM 844 N N . VAL A 1 104 ? 13.914 -7.190 -31.580 1.00 44.34 104 VAL A N 1
ATOM 845 C CA . VAL A 1 104 ? 14.402 -6.702 -30.289 1.00 44.34 104 VAL A CA 1
ATOM 846 C C . VAL A 1 104 ? 15.475 -7.680 -29.830 1.00 44.34 104 VAL A C 1
ATOM 848 O O . VAL A 1 104 ? 15.185 -8.752 -29.304 1.00 44.34 104 VAL A O 1
ATOM 851 N N . LYS A 1 105 ? 16.746 -7.319 -30.012 1.00 40.78 105 LYS A N 1
ATOM 852 C CA . LYS A 1 105 ? 17.804 -7.870 -29.164 1.00 40.78 105 LYS A CA 1
ATOM 853 C C . LYS A 1 105 ? 17.477 -7.447 -27.734 1.00 40.78 105 LYS A C 1
ATOM 855 O O . LYS A 1 105 ? 17.803 -6.329 -27.349 1.00 40.78 105 LYS A O 1
ATOM 860 N N . GLN A 1 106 ? 16.804 -8.314 -26.978 1.00 51.94 106 GLN A N 1
ATOM 861 C CA . GLN A 1 106 ? 16.589 -8.130 -25.547 1.00 51.94 106 GLN A CA 1
ATOM 862 C C . GLN A 1 106 ? 17.964 -8.058 -24.882 1.00 51.94 106 GLN A C 1
ATOM 864 O O . GLN A 1 106 ? 18.664 -9.057 -24.708 1.00 51.94 106 GLN A O 1
ATOM 869 N N . GLN A 1 107 ? 18.402 -6.837 -24.594 1.00 58.22 107 GLN A N 1
ATOM 870 C CA . GLN A 1 107 ? 19.560 -6.604 -23.759 1.00 58.22 107 GLN A CA 1
ATOM 871 C C . GLN A 1 107 ? 19.169 -7.083 -22.360 1.00 58.22 107 GLN A C 1
ATOM 873 O O . GLN A 1 107 ? 18.206 -6.581 -21.785 1.00 58.22 107 GLN A O 1
ATOM 878 N N . LYS A 1 108 ? 19.859 -8.115 -21.864 1.00 70.31 108 LYS A N 1
ATOM 879 C CA . LYS A 1 108 ? 19.585 -8.711 -20.555 1.00 70.31 108 LYS A CA 1
ATOM 880 C C . LYS A 1 108 ? 19.637 -7.613 -19.494 1.00 70.31 108 LYS A C 1
ATOM 882 O O . LYS A 1 108 ? 20.665 -6.953 -19.353 1.00 70.31 108 LYS A O 1
ATOM 887 N N . ARG A 1 109 ? 18.525 -7.409 -18.795 1.00 84.31 109 ARG A N 1
ATOM 888 C CA . ARG A 1 109 ? 18.387 -6.371 -17.775 1.00 84.31 109 ARG A CA 1
ATOM 889 C C . ARG A 1 109 ? 19.130 -6.808 -16.520 1.00 84.31 109 ARG A C 1
ATOM 891 O O . ARG A 1 109 ? 19.127 -7.989 -16.163 1.00 84.31 109 ARG A O 1
ATOM 898 N N . GLU A 1 110 ? 19.776 -5.860 -15.861 1.00 87.94 110 GLU A N 1
ATOM 899 C CA . GLU A 1 110 ? 20.489 -6.098 -14.607 1.00 87.94 110 GLU A CA 1
ATOM 900 C C . GLU A 1 110 ? 19.665 -5.576 -13.432 1.00 87.94 110 GLU A C 1
ATOM 902 O O . GLU A 1 110 ? 18.872 -4.646 -13.581 1.00 87.94 110 GLU A O 1
ATOM 907 N N . VAL A 1 111 ? 19.834 -6.208 -12.269 1.00 90.94 111 VAL A N 1
ATOM 908 C CA . VAL A 1 111 ? 19.167 -5.774 -11.039 1.00 90.94 111 VAL A CA 1
ATOM 909 C C . VAL A 1 111 ? 19.734 -4.418 -10.621 1.00 90.94 111 VAL A C 1
ATOM 911 O O . VAL A 1 111 ? 20.951 -4.256 -10.522 1.00 90.94 111 VAL A O 1
ATOM 914 N N . GLN A 1 112 ? 18.849 -3.460 -10.366 1.00 91.06 112 GLN A N 1
ATOM 915 C CA . GLN A 1 112 ? 19.197 -2.109 -9.944 1.00 91.06 112 GLN A CA 1
ATOM 916 C C . GLN A 1 112 ? 19.855 -2.118 -8.556 1.00 91.06 112 GLN A C 1
ATOM 918 O O . GLN A 1 112 ? 19.477 -2.892 -7.678 1.00 91.06 112 GLN A O 1
ATOM 923 N N . GLU A 1 113 ? 20.821 -1.224 -8.326 1.00 89.56 113 GLU A N 1
ATOM 924 C CA . GLU A 1 113 ? 21.563 -1.170 -7.054 1.00 89.56 113 GLU A CA 1
ATOM 925 C C . GLU A 1 113 ? 20.652 -0.935 -5.842 1.00 89.56 113 GLU A C 1
ATOM 927 O O . GLU A 1 113 ? 20.840 -1.570 -4.810 1.00 89.56 113 GLU A O 1
ATOM 932 N N . TRP A 1 114 ? 19.634 -0.079 -5.981 1.00 90.12 114 TRP A N 1
ATOM 933 C CA . TRP A 1 114 ? 18.692 0.229 -4.898 1.00 90.12 114 TRP A CA 1
ATOM 934 C C . TRP A 1 114 ? 17.879 -0.991 -4.448 1.00 90.12 114 TRP A C 1
ATOM 936 O O . TRP A 1 114 ? 17.448 -1.056 -3.301 1.00 90.12 114 TRP A O 1
ATOM 946 N N . ALA A 1 115 ? 17.678 -1.964 -5.340 1.00 92.56 115 ALA A N 1
ATOM 947 C CA . ALA A 1 115 ? 16.875 -3.143 -5.058 1.00 92.56 115 ALA A CA 1
ATOM 948 C C . ALA A 1 115 ? 17.646 -4.208 -4.270 1.00 92.56 115 ALA A C 1
ATOM 950 O O . ALA A 1 115 ? 17.019 -5.080 -3.681 1.00 92.56 115 ALA A O 1
ATOM 951 N N . LYS A 1 116 ? 18.986 -4.170 -4.244 1.00 92.25 116 LYS A N 1
ATOM 952 C CA . LYS A 1 116 ? 19.806 -5.250 -3.668 1.00 92.25 116 LYS A CA 1
ATOM 953 C C . LYS A 1 116 ? 19.544 -5.462 -2.181 1.00 92.25 116 LYS A C 1
ATOM 955 O O . LYS A 1 116 ? 19.221 -6.577 -1.788 1.00 92.25 116 LYS A O 1
ATOM 960 N N . ASP A 1 117 ? 19.609 -4.399 -1.385 1.00 91.38 117 ASP A N 1
ATOM 961 C CA . ASP A 1 117 ? 19.390 -4.480 0.065 1.00 91.38 117 ASP A CA 1
ATOM 962 C C . ASP A 1 117 ? 17.954 -4.924 0.390 1.00 91.38 117 ASP A C 1
ATOM 964 O O . ASP A 1 117 ? 17.703 -5.657 1.346 1.00 91.38 117 ASP A O 1
ATOM 968 N N . LEU A 1 118 ? 16.993 -4.509 -0.440 1.00 92.69 118 LEU A N 1
ATOM 969 C CA . LEU A 1 118 ? 15.589 -4.869 -0.281 1.00 92.69 118 LEU A CA 1
ATOM 970 C C . LEU A 1 118 ? 15.329 -6.338 -0.664 1.00 92.69 118 LEU A C 1
ATOM 972 O O . LEU A 1 118 ? 14.584 -7.028 0.030 1.00 92.69 118 LEU A O 1
ATOM 976 N N . LEU A 1 119 ? 16.004 -6.832 -1.706 1.00 94.12 119 LEU A N 1
ATOM 977 C CA . LEU A 1 119 ? 16.004 -8.239 -2.116 1.00 94.12 119 LEU A CA 1
ATOM 978 C C . LEU A 1 119 ? 16.673 -9.152 -1.080 1.00 94.12 119 LEU A C 1
ATOM 980 O O . LEU A 1 119 ? 16.287 -10.311 -0.952 1.00 94.12 119 LEU A O 1
ATOM 984 N N . GLU A 1 120 ? 17.651 -8.652 -0.317 1.00 94.25 120 GLU A N 1
ATOM 985 C CA . GLU A 1 120 ? 18.218 -9.395 0.817 1.00 94.25 120 GLU A CA 1
ATOM 986 C C . GLU A 1 120 ? 17.205 -9.579 1.955 1.00 94.25 120 GLU A C 1
ATOM 988 O O . GLU A 1 120 ? 17.223 -10.609 2.634 1.00 94.25 120 GLU A O 1
ATOM 993 N N . ARG A 1 121 ? 16.304 -8.607 2.158 1.00 93.94 121 ARG A N 1
ATOM 994 C CA . ARG A 1 121 ? 15.216 -8.713 3.139 1.00 93.94 121 ARG A CA 1
ATOM 995 C C . ARG A 1 121 ? 14.117 -9.658 2.659 1.00 93.94 121 ARG A C 1
ATOM 997 O O . ARG A 1 121 ? 13.647 -10.485 3.439 1.00 93.94 121 ARG A O 1
ATOM 1004 N N . ASN A 1 122 ? 13.704 -9.529 1.400 1.00 95.94 122 ASN A N 1
ATOM 1005 C CA . ASN A 1 122 ? 12.732 -10.421 0.780 1.00 95.94 122 ASN A CA 1
ATOM 1006 C C . ASN A 1 122 ? 12.982 -10.542 -0.730 1.00 95.94 122 ASN A C 1
ATOM 1008 O O . ASN A 1 122 ? 12.913 -9.560 -1.465 1.00 95.94 122 ASN A O 1
ATOM 1012 N N . ASP A 1 123 ? 13.208 -11.769 -1.191 1.00 96.12 123 ASP A N 1
ATOM 1013 C CA . ASP A 1 123 ? 13.465 -12.107 -2.590 1.00 96.12 123 ASP A CA 1
ATOM 1014 C C . ASP A 1 123 ? 12.225 -12.005 -3.495 1.00 96.12 123 ASP A C 1
ATOM 1016 O O . ASP A 1 123 ? 12.364 -11.983 -4.715 1.00 96.12 123 ASP A O 1
ATOM 1020 N N . ASP A 1 124 ? 11.032 -11.863 -2.914 1.00 97.12 124 ASP A N 1
ATOM 1021 C CA . ASP A 1 124 ? 9.772 -11.647 -3.635 1.00 97.12 124 ASP A CA 1
ATOM 1022 C C . ASP A 1 124 ? 9.570 -10.181 -4.070 1.00 97.12 124 ASP A C 1
ATOM 1024 O O . ASP A 1 124 ? 8.525 -9.829 -4.621 1.00 97.12 124 ASP A O 1
ATOM 1028 N N . VAL A 1 125 ? 10.523 -9.288 -3.790 1.00 97.00 125 VAL A N 1
ATOM 1029 C CA . VAL A 1 125 ? 10.457 -7.877 -4.194 1.00 97.00 125 VAL A CA 1
ATOM 1030 C C . VAL A 1 125 ? 10.670 -7.749 -5.696 1.00 97.00 125 VAL A C 1
ATOM 1032 O O . VAL A 1 125 ? 11.693 -8.156 -6.236 1.00 97.00 125 VAL A O 1
ATOM 1035 N N . VAL A 1 126 ? 9.717 -7.105 -6.366 1.00 96.31 126 VAL A N 1
ATOM 1036 C CA . VAL A 1 126 ? 9.740 -6.901 -7.822 1.00 96.31 126 VAL A CA 1
ATOM 1037 C C . VAL A 1 126 ? 9.785 -5.437 -8.229 1.00 96.31 126 VAL A C 1
ATOM 1039 O O . VAL A 1 126 ? 10.096 -5.141 -9.382 1.00 96.31 126 VAL A O 1
ATOM 1042 N N . GLY A 1 127 ? 9.533 -4.512 -7.303 1.00 95.62 127 GLY A N 1
ATOM 1043 C CA . GLY A 1 127 ? 9.623 -3.089 -7.592 1.00 95.62 127 GLY A CA 1
ATOM 1044 C C . GLY A 1 127 ? 9.288 -2.181 -6.418 1.00 95.62 127 GLY A C 1
ATOM 1045 O O . GLY A 1 127 ? 9.160 -2.621 -5.277 1.00 95.62 127 GLY A O 1
ATOM 1046 N N . TRP A 1 128 ? 9.121 -0.903 -6.730 1.00 96.62 128 TRP A N 1
ATOM 1047 C CA . TRP A 1 128 ? 8.713 0.153 -5.813 1.00 96.62 128 TRP A CA 1
ATOM 1048 C C . TRP A 1 128 ? 7.680 1.049 -6.494 1.00 96.62 128 TRP A C 1
ATOM 1050 O O . TRP A 1 128 ? 7.865 1.417 -7.656 1.00 96.62 128 TRP A O 1
ATOM 1060 N N . ILE A 1 129 ? 6.600 1.391 -5.788 1.00 96.00 129 ILE A N 1
ATOM 1061 C CA . ILE A 1 129 ? 5.527 2.255 -6.291 1.00 96.00 129 ILE A CA 1
ATOM 1062 C C . ILE A 1 129 ? 5.379 3.506 -5.432 1.00 96.00 129 ILE A C 1
ATOM 1064 O O . ILE A 1 129 ? 5.398 3.436 -4.202 1.00 96.00 129 ILE A O 1
ATOM 1068 N N . LYS A 1 130 ? 5.185 4.645 -6.093 1.00 94.50 130 LYS A N 1
ATOM 1069 C CA . LYS A 1 130 ? 5.034 5.954 -5.466 1.00 94.50 130 LYS A CA 1
ATOM 1070 C C . LYS A 1 130 ? 4.056 6.833 -6.247 1.00 94.50 130 LYS A C 1
ATOM 1072 O O . LYS A 1 130 ? 4.007 6.767 -7.475 1.00 94.50 130 LYS A O 1
ATOM 1077 N N . ILE A 1 131 ? 3.271 7.654 -5.550 1.00 94.56 131 ILE A N 1
ATOM 1078 C CA . ILE A 1 131 ? 2.496 8.747 -6.162 1.00 94.56 131 ILE A CA 1
ATOM 1079 C C . ILE A 1 131 ? 3.023 10.065 -5.588 1.00 94.56 131 ILE A C 1
ATOM 1081 O O . ILE A 1 131 ? 2.665 10.413 -4.461 1.00 94.56 131 ILE A O 1
ATOM 1085 N N . PRO A 1 132 ? 3.882 10.788 -6.328 1.00 91.69 132 PRO A N 1
ATOM 1086 C CA . PRO A 1 132 ? 4.532 11.983 -5.810 1.00 91.69 132 PRO A CA 1
ATOM 1087 C C . PRO A 1 132 ? 3.519 13.091 -5.494 1.00 91.69 132 PRO A C 1
ATOM 1089 O O . PRO A 1 132 ? 2.557 13.322 -6.234 1.00 91.69 132 PRO A O 1
ATOM 1092 N N . GLY A 1 133 ? 3.751 13.784 -4.379 1.00 88.25 133 GLY A N 1
ATOM 1093 C CA . GLY A 1 133 ? 2.938 14.906 -3.905 1.00 88.25 133 GLY A CA 1
ATOM 1094 C C . GLY A 1 133 ? 1.602 14.519 -3.266 1.00 88.25 133 GLY A C 1
ATOM 1095 O O . GLY A 1 133 ? 0.940 15.382 -2.695 1.00 88.25 133 GLY A O 1
ATOM 1096 N N . LEU A 1 134 ? 1.187 13.249 -3.332 1.00 91.44 134 LEU A N 1
ATOM 1097 C CA . LEU A 1 134 ? 0.003 12.770 -2.623 1.00 91.44 134 LEU A CA 1
ATOM 1098 C C . LEU A 1 134 ? 0.373 12.495 -1.158 1.00 91.44 134 LEU A C 1
ATOM 1100 O O . LEU A 1 134 ? 0.679 11.360 -0.800 1.00 91.44 134 LEU A O 1
ATOM 1104 N N . GLU A 1 135 ? 0.362 13.540 -0.330 1.00 91.06 135 GLU A N 1
ATOM 1105 C CA . GLU A 1 135 ? 0.983 13.559 1.005 1.00 91.06 135 GLU A CA 1
ATOM 1106 C C . GLU A 1 135 ? 0.005 13.798 2.168 1.00 91.06 135 GLU A C 1
ATOM 1108 O O . GLU A 1 135 ? -1.048 14.431 2.026 1.00 91.06 135 GLU A O 1
ATOM 1113 N N . ASP A 1 136 ? 0.387 13.310 3.350 1.00 86.25 136 ASP A N 1
ATOM 1114 C CA . ASP A 1 136 ? -0.248 13.622 4.625 1.00 86.25 136 ASP A CA 1
ATOM 1115 C C . ASP A 1 136 ? 0.130 15.016 5.162 1.00 86.25 136 ASP A C 1
ATOM 1117 O O . ASP A 1 136 ? 0.888 15.776 4.562 1.00 86.25 136 ASP A O 1
ATOM 1121 N N . TYR A 1 137 ? -0.433 15.386 6.315 1.00 83.62 137 TYR A N 1
ATOM 1122 C CA . TYR A 1 137 ? -0.175 16.694 6.930 1.00 83.62 137 TYR A CA 1
ATOM 1123 C C . TYR A 1 137 ? 1.273 16.864 7.432 1.00 83.62 137 TYR A C 1
ATOM 1125 O O . TYR A 1 137 ? 1.684 17.994 7.700 1.00 83.62 137 TYR A O 1
ATOM 1133 N N . ASP A 1 138 ? 2.013 15.764 7.583 1.00 83.69 138 ASP A N 1
ATOM 1134 C CA . ASP A 1 138 ? 3.417 15.718 7.987 1.00 83.69 138 ASP A CA 1
ATOM 1135 C C . ASP A 1 138 ? 4.363 15.667 6.763 1.00 83.69 138 ASP A C 1
ATOM 1137 O O . ASP A 1 138 ? 5.582 15.682 6.941 1.00 83.69 138 ASP A O 1
ATOM 1141 N N . GLY A 1 139 ? 3.826 15.659 5.534 1.00 84.44 139 GLY A N 1
ATOM 1142 C CA . GLY A 1 139 ? 4.586 15.601 4.281 1.00 84.44 139 GLY A CA 1
ATOM 1143 C C . GLY A 1 139 ? 5.028 14.192 3.878 1.00 84.44 139 GLY A C 1
ATOM 1144 O O . GLY A 1 139 ? 5.926 14.051 3.052 1.00 84.44 139 GLY A O 1
ATOM 1145 N N . ASN A 1 140 ? 4.450 13.140 4.469 1.00 85.62 140 ASN A N 1
ATOM 1146 C CA . ASN A 1 140 ? 4.721 11.765 4.051 1.00 85.62 140 ASN A CA 1
ATOM 1147 C C . ASN A 1 140 ? 3.761 11.370 2.934 1.00 85.62 140 ASN A C 1
ATOM 1149 O O . ASN A 1 140 ? 2.552 11.563 3.043 1.00 85.62 140 ASN A O 1
ATOM 1153 N N . GLU A 1 141 ? 4.278 10.751 1.883 1.00 89.69 141 GLU A N 1
ATOM 1154 C CA . GLU A 1 141 ? 3.449 10.281 0.779 1.00 89.69 141 GLU A CA 1
ATOM 1155 C C . GLU A 1 141 ? 2.551 9.126 1.217 1.00 89.69 141 GLU A C 1
ATOM 1157 O O . GLU A 1 141 ? 3.002 8.130 1.785 1.00 89.69 141 GLU A O 1
ATOM 1162 N N . TYR A 1 142 ? 1.263 9.231 0.900 1.00 90.38 142 TYR A N 1
ATOM 1163 C CA . TYR A 1 142 ? 0.287 8.191 1.198 1.00 90.38 142 TYR A CA 1
ATOM 1164 C C . TYR A 1 142 ? 0.556 6.900 0.428 1.00 90.38 142 TYR A C 1
ATOM 1166 O O . TYR A 1 142 ? 0.246 5.817 0.921 1.00 90.38 142 TYR A O 1
ATOM 1174 N N . ILE A 1 143 ? 1.086 7.016 -0.795 1.00 92.88 143 ILE A N 1
ATOM 1175 C CA . ILE A 1 143 ? 1.440 5.886 -1.650 1.00 92.88 143 ILE A CA 1
ATOM 1176 C C . ILE A 1 143 ? 2.943 5.929 -1.887 1.00 92.88 143 ILE A C 1
ATOM 1178 O O . ILE A 1 143 ? 3.405 6.651 -2.767 1.00 92.88 143 ILE A O 1
ATOM 1182 N N . ASN A 1 144 ? 3.679 5.155 -1.093 1.00 93.50 144 ASN A N 1
ATOM 1183 C CA . ASN A 1 144 ? 5.121 4.964 -1.198 1.00 93.50 144 ASN A CA 1
ATOM 1184 C C . ASN A 1 144 ? 5.471 3.603 -0.574 1.00 93.50 144 ASN A C 1
ATOM 1186 O O . ASN A 1 144 ? 5.499 3.464 0.649 1.00 93.50 144 ASN A O 1
ATOM 1190 N N . PHE A 1 145 ? 5.605 2.563 -1.404 1.00 94.62 145 PHE A N 1
ATOM 1191 C CA . PHE A 1 145 ? 5.691 1.179 -0.930 1.00 94.62 145 PHE A CA 1
ATOM 1192 C C . PHE A 1 145 ? 6.552 0.284 -1.833 1.00 94.62 145 PHE A C 1
ATOM 1194 O O . PHE A 1 145 ? 6.526 0.440 -3.059 1.00 94.62 145 PHE A O 1
ATOM 1201 N N . PRO A 1 146 ? 7.214 -0.744 -1.267 1.00 96.06 146 PRO A N 1
ATOM 1202 C CA . PRO A 1 146 ? 7.730 -1.848 -2.064 1.00 96.06 146 PRO A CA 1
ATOM 1203 C C . PRO A 1 146 ? 6.576 -2.650 -2.676 1.00 96.06 146 PRO A C 1
ATOM 1205 O O . PRO A 1 146 ? 5.513 -2.809 -2.071 1.00 96.06 146 PRO A O 1
ATOM 1208 N N . VAL A 1 147 ? 6.812 -3.196 -3.865 1.00 97.12 147 VAL A N 1
ATOM 1209 C CA . VAL A 1 147 ? 5.884 -4.077 -4.576 1.00 97.12 147 VAL A CA 1
ATOM 1210 C C . VAL A 1 147 ? 6.447 -5.492 -4.567 1.00 97.12 147 VAL A C 1
ATOM 1212 O O . VAL A 1 147 ? 7.577 -5.722 -5.002 1.00 97.12 147 VAL A O 1
ATOM 1215 N N . LEU A 1 148 ? 5.649 -6.431 -4.067 1.00 97.38 148 LEU A N 1
ATOM 1216 C CA . LEU A 1 148 ? 5.998 -7.846 -3.937 1.00 97.38 148 LEU A CA 1
ATOM 1217 C C . LEU A 1 148 ? 5.303 -8.694 -5.009 1.00 97.38 148 LEU A C 1
ATOM 1219 O O . LEU A 1 148 ? 4.298 -8.282 -5.587 1.00 97.38 148 LEU A O 1
ATOM 1223 N N . GLN A 1 149 ? 5.791 -9.905 -5.243 1.00 97.69 149 GLN A N 1
ATOM 1224 C CA . GLN A 1 149 ? 5.121 -10.905 -6.065 1.00 97.69 149 GLN A CA 1
ATOM 1225 C C . GLN A 1 149 ? 5.055 -12.234 -5.316 1.00 97.69 149 GLN A C 1
ATOM 1227 O O . GLN A 1 149 ? 6.071 -12.809 -4.950 1.00 97.69 149 GLN A O 1
ATOM 1232 N N . GLY A 1 150 ? 3.841 -12.718 -5.053 1.00 95.62 150 GLY A N 1
ATOM 1233 C CA . GLY A 1 150 ? 3.632 -14.017 -4.416 1.00 95.62 150 GLY A CA 1
ATOM 1234 C C . GLY A 1 150 ? 3.447 -15.143 -5.432 1.00 95.62 150 GLY A C 1
ATOM 1235 O O . GLY A 1 150 ? 3.212 -14.903 -6.612 1.00 95.62 150 GLY A O 1
ATOM 1236 N N . GLU A 1 151 ? 3.434 -16.387 -4.948 1.00 94.69 151 GLU A N 1
ATOM 1237 C CA . GLU A 1 151 ? 3.080 -17.568 -5.759 1.00 94.69 151 GLU A CA 1
ATOM 1238 C C . GLU A 1 151 ? 1.633 -17.521 -6.295 1.00 94.69 151 GLU A C 1
ATOM 1240 O O . GLU A 1 151 ? 1.271 -18.238 -7.227 1.00 94.69 151 GLU A O 1
ATOM 1245 N N . ASN A 1 152 ? 0.780 -16.715 -5.660 1.00 96.50 152 ASN A N 1
ATOM 1246 C CA . ASN A 1 152 ? -0.604 -16.451 -6.030 1.00 96.50 152 ASN A CA 1
ATOM 1247 C C . ASN A 1 152 ? -1.034 -15.071 -5.501 1.00 96.50 152 ASN A C 1
ATOM 1249 O O . ASN A 1 152 ? -0.333 -14.454 -4.694 1.00 96.50 152 ASN A O 1
ATOM 1253 N N . ASN A 1 153 ? -2.226 -14.627 -5.899 1.00 96.06 153 ASN A N 1
ATOM 1254 C CA . ASN A 1 153 ? -2.772 -13.321 -5.509 1.00 96.06 153 ASN A CA 1
ATOM 1255 C C . ASN A 1 153 ? -3.327 -13.265 -4.074 1.00 96.06 153 ASN A C 1
ATOM 1257 O O . ASN A 1 153 ? -3.789 -12.214 -3.644 1.00 96.06 153 ASN A O 1
ATOM 1261 N N . ASP A 1 154 ? -3.267 -14.360 -3.313 1.00 96.44 154 ASP A N 1
ATOM 1262 C CA . ASP A 1 154 ? -3.718 -14.399 -1.917 1.00 96.44 154 ASP A CA 1
ATOM 1263 C C . ASP A 1 154 ? -2.544 -14.301 -0.926 1.00 96.44 154 ASP A C 1
ATOM 1265 O O . ASP A 1 154 ? -2.732 -13.950 0.240 1.00 96.44 154 ASP A O 1
ATOM 1269 N N . TYR A 1 155 ? -1.316 -14.600 -1.366 1.00 96.75 155 TYR A N 1
ATOM 1270 C CA . TYR A 1 155 ? -0.166 -14.782 -0.479 1.00 96.75 155 TYR A CA 1
ATOM 1271 C C . TYR A 1 155 ? 0.198 -13.513 0.300 1.00 96.75 155 TYR A C 1
ATOM 1273 O O . TYR A 1 155 ? 0.413 -13.584 1.512 1.00 96.75 155 TYR A O 1
ATOM 1281 N N . TYR A 1 156 ? 0.225 -12.362 -0.377 1.00 96.88 156 TYR A N 1
ATOM 1282 C CA . TYR A 1 156 ? 0.537 -11.056 0.215 1.00 96.88 156 TYR A CA 1
ATOM 1283 C C . TYR A 1 156 ? -0.700 -10.262 0.649 1.00 96.88 156 TYR A C 1
ATOM 1285 O O . TYR A 1 156 ? -0.579 -9.124 1.106 1.00 96.88 156 TYR A O 1
ATOM 1293 N N . LEU A 1 157 ? -1.886 -10.880 0.596 1.00 95.44 157 LEU A N 1
ATOM 1294 C CA . LEU A 1 157 ? -3.130 -10.239 1.008 1.00 95.44 157 LEU A CA 1
ATOM 1295 C C . LEU A 1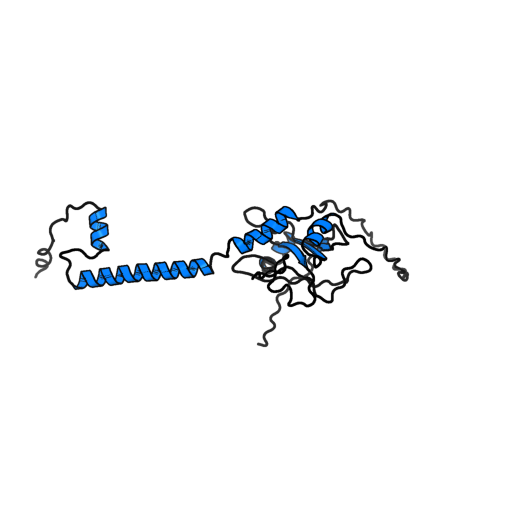 157 ? -3.118 -9.869 2.498 1.00 95.44 157 LEU A C 1
ATOM 1297 O O . LEU A 1 157 ? -3.633 -8.823 2.857 1.00 95.44 157 LEU A O 1
ATOM 1301 N N . TYR A 1 158 ? -2.512 -10.684 3.364 1.00 93.56 158 TYR A N 1
ATOM 1302 C CA . TYR A 1 158 ? -2.430 -10.420 4.811 1.00 93.56 158 TYR A CA 1
ATOM 1303 C C . TYR A 1 158 ? -1.016 -10.605 5.357 1.00 93.56 158 TYR A C 1
ATOM 1305 O O . TYR A 1 158 ? -0.833 -11.087 6.478 1.00 93.56 158 TYR A O 1
ATOM 1313 N N . LYS A 1 159 ? -0.008 -10.292 4.538 1.00 94.06 159 LYS A N 1
ATOM 1314 C CA . LYS A 1 159 ? 1.399 -10.406 4.921 1.00 94.06 159 LYS A CA 1
ATOM 1315 C C . LYS A 1 159 ? 2.170 -9.133 4.636 1.00 94.06 159 LYS A C 1
ATOM 1317 O O . LYS A 1 159 ? 1.908 -8.482 3.627 1.00 94.06 159 LYS A O 1
ATOM 1322 N N . ASN A 1 160 ? 3.122 -8.809 5.502 1.00 92.94 160 ASN A N 1
ATOM 1323 C CA . ASN A 1 160 ? 4.107 -7.753 5.273 1.00 92.94 160 ASN A CA 1
ATOM 1324 C C . ASN A 1 160 ? 5.308 -8.275 4.455 1.00 92.94 160 ASN A C 1
ATOM 1326 O O . ASN A 1 160 ? 5.356 -9.445 4.059 1.00 92.94 160 ASN A O 1
ATOM 1330 N N . ILE A 1 161 ? 6.300 -7.406 4.241 1.00 93.81 161 ILE A N 1
ATOM 1331 C CA . ILE A 1 161 ? 7.556 -7.743 3.558 1.00 93.81 161 ILE A CA 1
ATOM 1332 C C . ILE A 1 161 ? 8.359 -8.840 4.272 1.00 93.81 161 ILE A C 1
ATOM 1334 O O . ILE A 1 161 ? 9.076 -9.576 3.615 1.00 93.81 161 ILE A O 1
ATOM 1338 N N . ASP A 1 162 ? 8.198 -9.024 5.581 1.00 93.56 162 ASP A N 1
ATOM 1339 C CA . ASP A 1 162 ? 8.876 -10.082 6.343 1.00 93.56 162 ASP A CA 1
ATOM 1340 C C . ASP A 1 162 ? 8.095 -11.413 6.328 1.00 93.56 162 ASP A C 1
ATOM 1342 O O . ASP A 1 162 ? 8.445 -12.364 7.026 1.00 93.56 162 ASP A O 1
ATOM 1346 N N . ARG A 1 163 ? 7.033 -11.501 5.509 1.00 94.75 163 ARG A N 1
ATOM 1347 C CA . ARG A 1 163 ? 6.111 -12.648 5.385 1.00 94.75 163 ARG A CA 1
ATOM 1348 C C . ARG A 1 163 ? 5.320 -12.945 6.668 1.00 94.75 163 ARG A C 1
ATOM 1350 O O . ARG A 1 163 ? 4.718 -14.017 6.791 1.00 94.75 163 ARG A O 1
ATOM 1357 N N . GLU A 1 164 ? 5.269 -11.993 7.592 1.00 92.50 164 GLU A N 1
ATOM 1358 C CA . GLU A 1 164 ? 4.505 -12.069 8.835 1.00 92.50 164 GLU A CA 1
ATOM 1359 C C . GLU A 1 164 ? 3.083 -11.551 8.638 1.00 92.50 164 GLU A C 1
ATOM 1361 O O . GLU A 1 164 ? 2.818 -10.766 7.727 1.00 92.50 164 GLU A O 1
ATOM 1366 N N . TYR A 1 165 ? 2.154 -11.983 9.497 1.00 90.62 165 TYR A N 1
ATOM 1367 C CA . TYR A 1 165 ? 0.768 -11.531 9.424 1.00 90.62 165 TYR A CA 1
ATOM 1368 C C . TYR A 1 165 ? 0.681 -10.016 9.603 1.00 90.62 165 TYR A C 1
ATOM 1370 O O . TYR A 1 165 ? 1.131 -9.469 10.609 1.00 90.62 165 TYR A O 1
ATO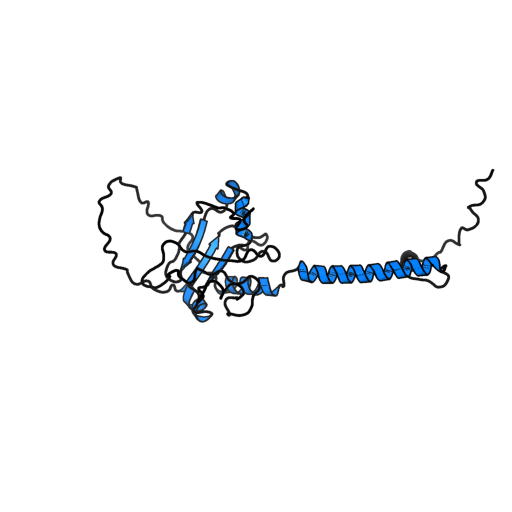M 1378 N N . TYR A 1 166 ? 0.035 -9.360 8.648 1.00 88.56 166 TYR A N 1
ATOM 1379 C CA . TYR A 1 166 ? -0.193 -7.931 8.679 1.00 88.56 166 TYR A CA 1
ATOM 1380 C C . TYR A 1 166 ? -1.530 -7.597 8.018 1.00 88.56 166 TYR A C 1
ATOM 1382 O O . TYR A 1 166 ? -1.772 -7.956 6.867 1.00 88.56 166 TYR A O 1
ATOM 1390 N N . GLU A 1 167 ? -2.415 -6.932 8.766 1.00 87.25 167 GLU A N 1
ATOM 1391 C CA . GLU A 1 167 ? -3.820 -6.759 8.380 1.00 87.25 167 GLU A CA 1
ATOM 1392 C C . GLU A 1 167 ? -3.973 -5.983 7.068 1.00 87.25 167 GLU A C 1
ATOM 1394 O O . GLU A 1 167 ? -4.727 -6.425 6.204 1.00 87.25 167 GLU A O 1
ATOM 1399 N N . SER A 1 168 ? -3.215 -4.896 6.863 1.00 88.00 168 SER A N 1
ATOM 1400 C CA . SER A 1 168 ? -3.274 -4.121 5.611 1.00 88.00 168 SER A CA 1
ATOM 1401 C C . SER A 1 168 ? -2.564 -4.774 4.425 1.00 88.00 168 SER A C 1
ATOM 1403 O O . SER A 1 168 ? -2.577 -4.198 3.331 1.00 88.00 168 SER A O 1
ATOM 1405 N N . GLY A 1 169 ? -1.974 -5.956 4.630 1.00 92.00 169 GLY A N 1
ATOM 1406 C CA . GLY A 1 169 ? -1.209 -6.685 3.628 1.00 92.00 169 GLY A CA 1
ATOM 1407 C C . GLY A 1 169 ? -0.046 -5.878 3.056 1.00 92.00 169 GLY A C 1
ATOM 1408 O O . GLY A 1 169 ? 0.353 -4.841 3.586 1.00 92.00 169 GLY A O 1
ATOM 1409 N N . SER A 1 170 ? 0.494 -6.358 1.945 1.00 94.69 170 SER A N 1
ATOM 1410 C CA . SER A 1 170 ? 1.497 -5.625 1.173 1.00 94.69 170 SER A CA 1
ATOM 1411 C C . SER A 1 170 ? 0.906 -5.115 -0.132 1.00 94.69 170 SER A C 1
ATOM 1413 O O . SER A 1 170 ? -0.185 -5.521 -0.537 1.00 94.69 170 SER A O 1
ATOM 1415 N N . ILE A 1 171 ? 1.640 -4.232 -0.801 1.00 96.81 171 ILE A N 1
ATOM 1416 C CA . ILE A 1 171 ? 1.384 -3.945 -2.207 1.00 96.81 171 ILE A CA 1
ATOM 1417 C C . ILE A 1 171 ? 2.021 -5.066 -3.026 1.00 96.81 171 ILE A C 1
ATOM 1419 O O . ILE A 1 171 ? 3.197 -5.380 -2.834 1.00 96.81 171 ILE A O 1
ATOM 1423 N N . TYR A 1 172 ? 1.250 -5.704 -3.902 1.00 97.56 172 TYR A N 1
ATOM 1424 C CA . TYR A 1 172 ? 1.740 -6.836 -4.685 1.00 97.56 172 TYR A CA 1
ATOM 1425 C C . TYR A 1 172 ? 1.242 -6.812 -6.125 1.00 97.56 172 TYR A C 1
ATOM 1427 O O . TYR A 1 172 ? 0.130 -6.374 -6.404 1.00 97.56 172 TYR A O 1
ATOM 1435 N N . VAL A 1 173 ? 2.074 -7.281 -7.047 1.00 97.56 173 VAL A N 1
ATOM 1436 C CA . VAL A 1 173 ? 1.707 -7.466 -8.452 1.00 97.56 173 VAL A CA 1
ATOM 1437 C C . VAL A 1 173 ? 1.016 -8.815 -8.649 1.00 97.56 173 VAL A C 1
ATOM 1439 O O . VAL A 1 173 ? 1.222 -9.754 -7.879 1.00 97.56 173 VAL A O 1
ATOM 1442 N N . ASP A 1 174 ? 0.203 -8.910 -9.695 1.00 97.38 174 ASP A N 1
ATOM 1443 C CA . ASP A 1 174 ? -0.392 -10.161 -10.152 1.00 97.38 174 ASP A CA 1
ATOM 1444 C C . ASP A 1 174 ? 0.658 -11.276 -10.315 1.00 97.38 174 ASP A C 1
ATOM 1446 O O . ASP A 1 174 ? 1.694 -11.100 -10.964 1.00 97.38 174 ASP A O 1
ATOM 1450 N N . ALA A 1 175 ? 0.377 -12.446 -9.742 1.00 95.69 175 ALA A N 1
ATOM 1451 C CA . ALA A 1 175 ? 1.309 -13.573 -9.681 1.00 95.69 175 ALA A CA 1
ATOM 1452 C C . ALA A 1 175 ? 1.695 -14.127 -11.064 1.00 95.69 175 ALA A C 1
ATOM 1454 O O . ALA A 1 175 ? 2.720 -14.788 -11.202 1.00 95.69 175 ALA A O 1
ATOM 1455 N N . TRP A 1 176 ? 0.891 -13.852 -12.096 1.00 94.44 176 TRP A N 1
ATOM 1456 C CA . TRP A 1 176 ? 1.160 -14.261 -13.479 1.00 94.44 176 TRP A CA 1
ATOM 1457 C C . TRP A 1 176 ? 1.859 -13.188 -14.322 1.00 94.44 176 TRP A C 1
ATOM 1459 O O . TRP A 1 176 ? 2.126 -13.426 -15.498 1.00 94.44 176 TRP A O 1
ATOM 1469 N N . SER A 1 177 ? 2.155 -12.0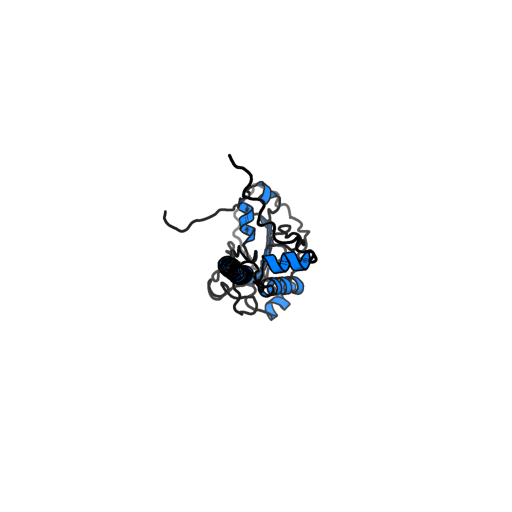16 -13.752 1.00 93.62 177 SER A N 1
ATOM 1470 C CA . SER A 1 177 ? 2.941 -10.991 -14.440 1.00 93.62 177 SER A CA 1
ATOM 1471 C C . SER A 1 177 ? 4.410 -11.399 -14.513 1.00 93.62 177 SER A C 1
ATOM 1473 O O . SER A 1 177 ? 5.027 -11.733 -13.506 1.00 93.62 177 SER A O 1
ATOM 1475 N N . ASN A 1 178 ? 5.011 -11.312 -15.692 1.00 92.50 178 ASN A N 1
ATOM 1476 C CA . ASN A 1 178 ? 6.449 -11.502 -15.849 1.00 92.50 178 ASN A CA 1
ATOM 1477 C C . ASN A 1 178 ? 7.166 -10.183 -15.543 1.00 92.50 178 ASN A C 1
ATOM 1479 O O . ASN A 1 178 ? 6.884 -9.176 -16.194 1.00 92.50 178 ASN A O 1
ATOM 1483 N N . ILE A 1 179 ? 8.068 -10.193 -14.558 1.00 91.56 179 ILE A N 1
ATOM 1484 C CA . ILE A 1 179 ? 9.022 -9.117 -14.255 1.00 91.56 179 ILE A CA 1
ATOM 1485 C C . ILE A 1 179 ? 10.377 -9.789 -14.019 1.00 91.56 179 ILE A C 1
ATOM 1487 O O . ILE A 1 179 ? 10.682 -10.239 -12.918 1.00 91.56 179 ILE A O 1
ATOM 1491 N N . ASN A 1 180 ? 11.171 -9.941 -15.075 1.00 89.06 180 ASN A N 1
ATOM 1492 C CA . ASN A 1 180 ? 12.465 -10.611 -15.005 1.00 89.06 180 ASN A CA 1
ATOM 1493 C C . ASN A 1 180 ? 13.503 -9.940 -15.923 1.00 89.06 180 ASN A C 1
ATOM 1495 O O . ASN A 1 180 ? 13.235 -8.952 -16.607 1.00 89.06 180 ASN A O 1
ATOM 1499 N N . ALA A 1 181 ? 14.724 -10.478 -15.919 1.00 86.88 181 ALA A N 1
ATOM 1500 C CA . ALA A 1 181 ? 15.842 -9.928 -16.682 1.00 86.88 181 ALA A CA 1
ATOM 1501 C C . ALA A 1 181 ? 15.645 -9.967 -18.213 1.00 86.88 181 ALA A C 1
ATOM 1503 O O . ALA A 1 181 ? 16.359 -9.269 -18.936 1.00 86.88 181 ALA A O 1
ATOM 1504 N N . GLU A 1 182 ? 14.739 -10.806 -18.712 1.00 84.69 182 GLU A N 1
ATOM 1505 C CA . GLU A 1 182 ? 14.496 -11.016 -20.142 1.00 84.69 182 GLU A CA 1
ATOM 1506 C C . GLU A 1 182 ? 13.278 -10.215 -20.609 1.00 84.69 182 GLU A C 1
ATOM 1508 O O . GLU A 1 182 ? 13.324 -9.561 -21.653 1.00 84.69 182 GLU A O 1
ATOM 1513 N N . GLU A 1 183 ? 12.216 -10.199 -19.805 1.00 86.81 183 GLU A N 1
ATOM 1514 C CA . GLU A 1 183 ? 10.950 -9.570 -20.150 1.00 86.81 183 GLU A CA 1
ATOM 1515 C C . GLU A 1 183 ? 10.215 -8.969 -18.947 1.00 86.81 183 GLU A C 1
ATOM 1517 O O . GLU A 1 183 ? 10.289 -9.450 -17.813 1.00 86.81 183 GLU A O 1
ATOM 1522 N N . GLN A 1 184 ? 9.453 -7.915 -19.239 1.00 88.88 184 GLN A N 1
ATOM 1523 C CA . GLN A 1 184 ? 8.456 -7.341 -18.349 1.00 88.88 184 GLN A CA 1
ATOM 1524 C C . GLN A 1 184 ? 7.127 -7.280 -19.094 1.00 88.88 184 GLN A C 1
ATOM 1526 O O . GLN A 1 184 ? 7.087 -6.925 -20.269 1.00 88.88 184 GLN A O 1
ATOM 1531 N N . THR A 1 185 ? 6.049 -7.647 -18.412 1.00 90.62 185 THR A N 1
ATOM 1532 C CA . THR A 1 185 ? 4.697 -7.626 -18.979 1.00 90.62 185 THR A CA 1
ATOM 1533 C C . THR A 1 185 ? 4.258 -6.189 -19.239 1.00 90.62 185 THR A C 1
ATOM 1535 O O . THR A 1 185 ? 4.406 -5.333 -18.371 1.00 90.62 185 THR A O 1
ATOM 1538 N N . ASP A 1 186 ? 3.665 -5.937 -20.408 1.00 89.44 186 ASP A N 1
ATOM 1539 C CA . ASP A 1 186 ? 3.225 -4.593 -20.811 1.00 89.44 186 ASP A CA 1
ATOM 1540 C C . ASP A 1 186 ? 2.114 -4.026 -19.910 1.00 89.44 186 ASP A C 1
ATOM 1542 O O . ASP A 1 186 ? 2.033 -2.819 -19.690 1.00 89.44 186 ASP A O 1
ATOM 1546 N N . ASN A 1 187 ? 1.240 -4.896 -19.393 1.00 92.44 187 ASN A N 1
ATOM 1547 C CA . ASN A 1 187 ? 0.137 -4.527 -18.510 1.00 92.44 187 ASN A CA 1
ATOM 1548 C C . ASN A 1 187 ? 0.288 -5.195 -17.140 1.00 92.44 187 ASN A C 1
ATOM 1550 O O . ASN A 1 187 ? -0.094 -6.353 -16.962 1.00 92.44 187 ASN A O 1
ATOM 1554 N N . LEU A 1 188 ? 0.818 -4.447 -16.176 1.00 95.19 188 LEU A N 1
ATOM 1555 C CA . LEU A 1 188 ? 0.976 -4.895 -14.796 1.00 95.19 188 LEU A CA 1
ATOM 1556 C C . LEU A 1 188 ? -0.251 -4.513 -13.970 1.00 95.19 188 LEU A C 1
ATOM 1558 O O . LEU A 1 188 ? -0.640 -3.348 -13.911 1.00 95.19 188 LEU A O 1
ATOM 1562 N N . THR A 1 189 ? -0.841 -5.497 -13.293 1.00 96.25 189 THR A N 1
ATOM 1563 C CA . THR A 1 189 ? -1.906 -5.249 -12.313 1.00 96.25 189 THR A CA 1
ATOM 1564 C C . THR A 1 189 ? -1.314 -5.303 -10.913 1.00 96.25 189 THR A C 1
ATOM 1566 O O . THR A 1 189 ? -0.783 -6.335 -10.512 1.00 96.25 189 THR A O 1
ATOM 1569 N N . ILE A 1 190 ? -1.406 -4.193 -10.179 1.00 97.38 190 ILE A N 1
ATOM 1570 C CA . ILE A 1 190 ? -0.891 -4.063 -8.813 1.00 97.38 190 ILE A CA 1
ATOM 1571 C C . ILE A 1 190 ? -2.072 -3.934 -7.851 1.00 97.38 190 ILE A C 1
ATOM 1573 O O . ILE A 1 190 ? -2.968 -3.111 -8.041 1.00 97.38 190 ILE A O 1
ATOM 1577 N N . PHE A 1 191 ? -2.062 -4.756 -6.812 1.00 96.69 191 PHE A N 1
ATOM 1578 C CA . PHE A 1 191 ? -3.086 -4.852 -5.789 1.00 96.69 191 PHE A CA 1
ATOM 1579 C C . PHE A 1 191 ? -2.604 -4.256 -4.468 1.00 96.69 191 PHE A C 1
ATOM 1581 O O . PHE A 1 191 ? -1.428 -4.316 -4.113 1.00 96.69 191 PHE A O 1
ATOM 1588 N N . GLY A 1 192 ? -3.555 -3.719 -3.712 1.00 95.31 192 GLY A N 1
ATOM 1589 C CA . GLY A 1 192 ? -3.350 -3.208 -2.366 1.00 95.31 192 GLY A CA 1
ATOM 1590 C C . GLY A 1 192 ? -4.693 -3.017 -1.677 1.00 95.31 192 GLY A C 1
ATOM 1591 O O . GLY A 1 192 ? -5.707 -2.749 -2.327 1.00 95.31 192 GLY A O 1
ATOM 1592 N N . HIS A 1 193 ? -4.723 -3.175 -0.356 1.00 93.38 193 HIS A N 1
ATOM 1593 C CA . HIS A 1 193 ? -5.958 -3.008 0.408 1.00 93.38 193 HIS A CA 1
ATOM 1594 C C . HIS A 1 193 ? -6.447 -1.561 0.435 1.00 93.38 193 HIS A C 1
ATOM 1596 O O . HIS A 1 193 ? -5.663 -0.614 0.402 1.00 93.38 193 HIS A O 1
ATOM 1602 N N . HIS A 1 194 ? -7.761 -1.409 0.589 1.00 90.62 194 HIS A N 1
ATOM 1603 C CA . HIS A 1 194 ? -8.392 -0.159 1.000 1.00 90.62 194 HIS A CA 1
ATOM 1604 C C . HIS A 1 194 ? -8.708 -0.240 2.502 1.00 90.62 194 HIS A C 1
ATOM 1606 O O . HIS A 1 194 ? -9.788 -0.675 2.905 1.00 90.62 194 HIS A O 1
ATOM 1612 N N . MET A 1 195 ? -7.755 0.169 3.336 1.00 84.31 195 MET A N 1
ATOM 1613 C CA . MET A 1 195 ? -7.864 0.178 4.796 1.00 84.31 195 MET A CA 1
ATOM 1614 C C . MET A 1 195 ? -8.309 1.537 5.328 1.00 84.31 195 MET A C 1
ATOM 1616 O O . MET A 1 195 ? -7.536 2.258 5.951 1.00 84.31 195 MET A O 1
ATOM 1620 N N . GLY A 1 196 ? -9.590 1.867 5.149 1.00 74.44 196 GLY A N 1
ATOM 1621 C CA . GLY A 1 196 ? -10.150 3.166 5.547 1.00 74.44 196 GLY A CA 1
ATOM 1622 C C . GLY A 1 196 ? -9.974 3.549 7.027 1.00 74.44 196 GLY A C 1
ATOM 1623 O O . GLY A 1 196 ? -9.956 4.734 7.337 1.00 74.44 196 GLY A O 1
ATOM 1624 N N . TYR A 1 197 ? -9.820 2.584 7.945 1.00 67.56 197 TYR A N 1
ATOM 1625 C CA . TYR A 1 197 ? -9.571 2.880 9.365 1.00 67.56 197 TYR A CA 1
ATOM 1626 C C . TYR A 1 197 ? -8.101 3.233 9.655 1.00 67.56 197 TYR A C 1
ATOM 1628 O O . TYR A 1 197 ? -7.845 4.066 10.522 1.00 67.56 197 TYR A O 1
ATOM 1636 N N . VAL A 1 198 ? -7.142 2.637 8.929 1.00 69.69 198 VAL A N 1
ATOM 1637 C CA . VAL A 1 198 ? -5.693 2.885 9.104 1.00 69.69 198 VAL A CA 1
ATOM 1638 C C . VAL A 1 198 ? -5.178 3.995 8.197 1.00 69.69 198 VAL A C 1
ATOM 1640 O O . VAL A 1 198 ? -4.254 4.710 8.582 1.00 69.69 198 VAL A O 1
ATOM 1643 N N . GLY A 1 199 ? -5.764 4.130 7.005 1.00 71.88 199 GLY A N 1
ATOM 1644 C CA . GLY A 1 199 ? -5.267 4.990 5.934 1.00 71.88 199 GLY A CA 1
ATOM 1645 C C . GLY A 1 199 ? -4.026 4.438 5.224 1.00 71.88 199 GLY A C 1
ATOM 1646 O O . GLY A 1 199 ? -3.282 5.204 4.636 1.00 71.88 199 GLY A O 1
ATOM 1647 N N . THR A 1 200 ? -3.754 3.130 5.297 1.00 80.75 200 THR A N 1
ATOM 1648 C CA . THR A 1 200 ? -2.553 2.511 4.695 1.00 80.75 200 THR A CA 1
ATOM 1649 C C . THR A 1 200 ? -2.847 1.844 3.350 1.00 80.75 200 THR A C 1
ATOM 1651 O O . THR A 1 200 ? -4.002 1.781 2.907 1.00 80.75 200 THR A O 1
ATOM 1654 N N . SER A 1 201 ? -1.801 1.343 2.690 1.00 86.88 201 SER A N 1
ATOM 1655 C CA . SER A 1 201 ? -1.871 0.666 1.391 1.00 86.88 201 SER A CA 1
ATOM 1656 C C . SER A 1 201 ? -2.511 1.572 0.325 1.00 86.88 201 SER A C 1
ATOM 1658 O O . SER A 1 201 ? -2.142 2.733 0.201 1.00 86.88 201 SER A O 1
ATOM 1660 N N . PHE A 1 202 ? -3.489 1.097 -0.447 1.00 94.56 202 PHE A N 1
ATOM 1661 C CA . PHE A 1 202 ? -4.098 1.844 -1.555 1.00 94.56 202 PHE A CA 1
ATOM 1662 C C . PHE A 1 202 ? -5.369 2.615 -1.169 1.00 94.56 202 PHE A C 1
ATOM 1664 O O . PHE A 1 202 ? -6.168 2.998 -2.026 1.00 94.56 202 PHE A O 1
ATOM 1671 N N . THR A 1 203 ? -5.566 2.899 0.121 1.00 91.62 203 THR A N 1
ATOM 1672 C CA . THR A 1 203 ? -6.737 3.646 0.618 1.00 91.62 203 THR A CA 1
ATOM 1673 C C . THR A 1 203 ? -6.912 4.994 -0.088 1.00 91.62 203 THR A C 1
ATOM 1675 O O . THR A 1 203 ? -8.011 5.324 -0.551 1.00 91.62 203 THR A O 1
ATOM 1678 N N . HIS A 1 204 ? -5.817 5.739 -0.244 1.00 92.25 204 HIS A N 1
ATOM 1679 C CA . HIS A 1 204 ? -5.818 7.091 -0.804 1.00 92.25 204 HIS A CA 1
ATOM 1680 C C . HIS A 1 204 ? -6.005 7.141 -2.326 1.00 92.25 204 HIS A C 1
ATOM 1682 O O . HIS A 1 204 ? -6.310 8.201 -2.862 1.00 92.25 204 HIS A O 1
ATOM 1688 N N . LEU A 1 205 ? -5.993 5.998 -3.030 1.00 93.88 205 LEU A N 1
ATOM 1689 C CA . LEU A 1 205 ? -6.451 5.961 -4.428 1.00 93.88 205 LEU A CA 1
ATOM 1690 C C . LEU A 1 205 ? -7.933 6.349 -4.557 1.00 93.88 205 LEU A C 1
ATOM 1692 O O . LEU A 1 205 ? -8.389 6.767 -5.619 1.00 93.88 205 LEU A O 1
ATOM 1696 N N . SER A 1 206 ? -8.708 6.242 -3.473 1.00 92.62 206 SER A N 1
ATOM 1697 C CA . SER A 1 206 ? -10.101 6.687 -3.468 1.00 92.62 206 SER A CA 1
ATOM 1698 C C . SER A 1 206 ? -10.274 8.208 -3.564 1.00 92.62 206 SER A C 1
ATOM 1700 O O . SER A 1 206 ? -11.368 8.646 -3.924 1.00 92.62 206 SER A O 1
ATOM 1702 N N . GLU A 1 207 ? -9.222 8.999 -3.333 1.00 92.44 207 GLU A N 1
ATOM 1703 C CA . GLU A 1 207 ? -9.254 10.461 -3.461 1.00 92.44 207 GLU A CA 1
ATOM 1704 C C . GLU A 1 207 ? -9.413 10.918 -4.918 1.00 92.44 207 GLU A C 1
ATOM 1706 O O . GLU A 1 207 ? -10.043 11.940 -5.185 1.00 92.44 207 GLU A O 1
ATOM 1711 N N . TYR A 1 208 ? -9.017 10.094 -5.895 1.00 93.69 208 TYR A N 1
ATOM 1712 C CA . TYR A 1 208 ? -9.273 10.357 -7.318 1.00 93.69 208 TYR A CA 1
ATOM 1713 C C . TYR A 1 208 ? -10.770 10.448 -7.673 1.00 93.69 208 TYR A C 1
ATOM 1715 O O . TYR A 1 208 ? -11.127 10.940 -8.746 1.00 93.69 208 TYR A O 1
ATOM 1723 N N . LYS A 1 209 ? -11.679 10.058 -6.765 1.00 91.81 209 LYS A N 1
ATOM 1724 C CA . LYS A 1 209 ? -13.128 10.302 -6.899 1.00 91.81 209 LYS A CA 1
ATOM 1725 C C . LYS A 1 209 ? -13.496 11.785 -6.882 1.00 91.81 209 LYS A C 1
ATOM 1727 O O . LYS A 1 209 ? -14.573 12.129 -7.363 1.00 91.81 209 LYS A O 1
ATOM 1732 N N . GLN A 1 210 ? -12.629 12.648 -6.350 1.00 92.12 210 GLN A N 1
ATOM 1733 C CA . GLN A 1 210 ? -12.803 14.101 -6.394 1.00 92.12 210 GLN A CA 1
ATOM 1734 C C . GLN A 1 210 ? -12.803 14.640 -7.838 1.00 92.12 210 GLN A C 1
ATOM 1736 O O . GLN A 1 210 ? -13.327 15.721 -8.102 1.00 92.12 210 GLN A O 1
ATOM 1741 N N . GLY A 1 211 ? -12.300 13.852 -8.795 1.00 91.44 211 GLY A N 1
ATOM 1742 C CA . GLY A 1 211 ? -12.428 14.106 -10.222 1.00 91.44 211 GLY A CA 1
ATOM 1743 C C . GLY A 1 211 ? -11.203 14.785 -10.824 1.00 91.44 211 GLY A C 1
ATOM 1744 O O . GLY A 1 211 ? -10.072 14.596 -10.380 1.00 91.44 211 GLY A O 1
ATOM 1745 N N . ALA A 1 212 ? -11.434 15.550 -11.891 1.00 91.31 212 ALA A N 1
ATOM 1746 C CA . ALA A 1 212 ? -10.367 16.044 -12.756 1.00 91.31 212 ALA A CA 1
ATOM 1747 C C . ALA A 1 212 ? -9.405 17.025 -12.070 1.00 91.31 212 ALA A C 1
ATOM 1749 O O . ALA A 1 212 ? -8.261 17.119 -12.497 1.00 91.31 212 ALA A O 1
ATOM 1750 N N . ASP A 1 213 ? -9.845 17.765 -11.052 1.00 93.00 213 ASP A N 1
ATOM 1751 C CA . ASP A 1 213 ? -8.979 18.741 -10.381 1.00 93.00 213 ASP A CA 1
ATOM 1752 C C . ASP A 1 213 ? -7.938 18.048 -9.497 1.00 93.00 213 ASP A C 1
ATOM 1754 O O . ASP A 1 213 ? -6.753 18.328 -9.645 1.00 93.00 213 ASP A O 1
ATOM 1758 N N . PHE A 1 214 ? -8.343 17.039 -8.722 1.00 93.38 214 PHE A N 1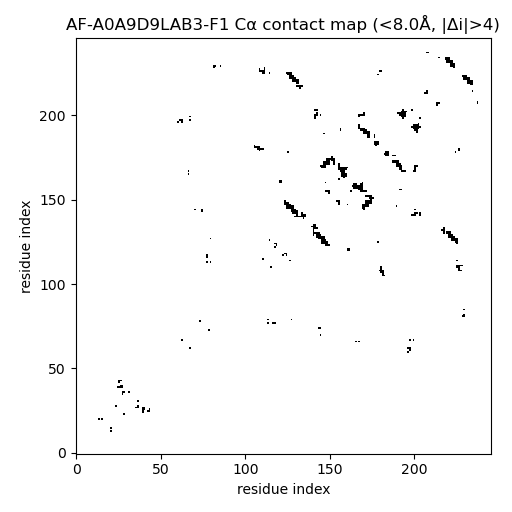
ATOM 1759 C CA . PHE A 1 214 ? -7.410 16.196 -7.967 1.00 93.38 214 PHE A CA 1
ATOM 1760 C C . PHE A 1 214 ? -6.436 15.439 -8.887 1.00 93.38 214 PHE A C 1
ATOM 1762 O O . PHE A 1 214 ? -5.240 15.361 -8.622 1.00 93.38 214 PHE A O 1
ATOM 1769 N N . LEU A 1 215 ? -6.923 14.930 -10.026 1.00 93.25 215 LEU A N 1
ATOM 1770 C CA . LEU A 1 215 ? -6.070 14.265 -11.018 1.00 93.25 215 LEU A CA 1
ATOM 1771 C C . LEU A 1 215 ? -4.991 15.197 -11.598 1.00 93.25 215 LEU A C 1
ATOM 1773 O O . LEU A 1 215 ? -3.893 14.735 -11.888 1.00 93.25 215 LEU A O 1
ATOM 1777 N N . LYS A 1 216 ? -5.281 16.492 -11.786 1.00 92.50 216 LYS A N 1
ATOM 1778 C CA . LYS A 1 216 ? -4.283 17.460 -12.281 1.00 92.50 216 LYS A CA 1
ATOM 1779 C C . LYS A 1 216 ? -3.177 17.717 -11.263 1.00 92.50 216 LYS A C 1
ATOM 1781 O O . LYS A 1 216 ? -2.060 18.010 -11.676 1.00 92.50 216 LYS A O 1
ATOM 1786 N N . GLU A 1 217 ? -3.497 17.643 -9.975 1.00 93.69 217 GLU A N 1
ATOM 1787 C CA . GLU A 1 217 ? -2.531 17.815 -8.887 1.00 93.69 217 GLU A CA 1
ATOM 1788 C C . GLU A 1 217 ? -1.644 16.572 -8.732 1.00 93.69 217 GLU A C 1
ATOM 1790 O O . GLU A 1 217 ? -0.438 16.711 -8.540 1.00 93.69 217 GLU A O 1
ATOM 1795 N N . HIS A 1 218 ? -2.202 15.370 -8.935 1.00 94.56 218 HIS A N 1
ATOM 1796 C CA . HIS A 1 218 ? -1.477 14.095 -8.826 1.00 94.56 218 HIS A CA 1
ATOM 1797 C C . HIS A 1 218 ? -1.617 13.214 -10.089 1.00 94.56 218 HIS A C 1
ATOM 1799 O O . HIS A 1 218 ? -2.264 12.162 -10.036 1.00 94.56 218 HIS A O 1
ATOM 1805 N N . PRO A 1 219 ? -1.041 13.608 -11.245 1.00 95.06 219 PRO A N 1
ATOM 1806 C CA . PRO A 1 219 ? -1.302 12.943 -12.527 1.00 95.06 219 PRO A CA 1
ATOM 1807 C C . PRO A 1 219 ? -0.42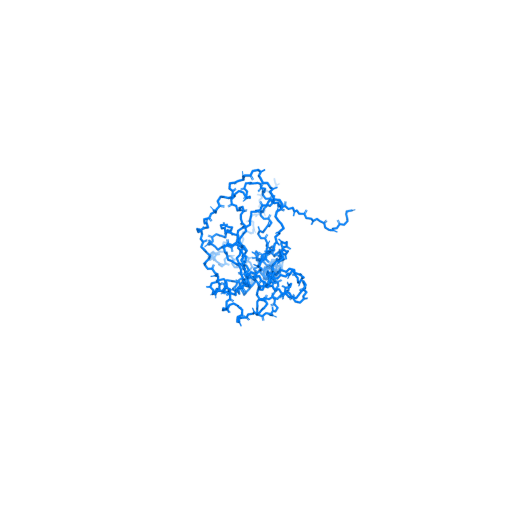3 11.718 -12.811 1.00 95.06 219 PRO A C 1
ATOM 1809 O O . PRO A 1 219 ? -0.686 11.000 -13.779 1.00 95.06 219 PRO A O 1
ATOM 1812 N N . ILE A 1 220 ? 0.634 11.500 -12.024 1.00 95.31 220 ILE A N 1
ATOM 1813 C CA . ILE A 1 220 ? 1.684 10.515 -12.305 1.00 95.31 220 ILE A CA 1
ATOM 1814 C C . ILE A 1 220 ? 1.749 9.459 -11.203 1.00 95.31 220 ILE A C 1
ATOM 1816 O O . ILE A 1 220 ? 1.692 9.781 -10.020 1.00 95.31 220 ILE A O 1
ATOM 1820 N N . ILE A 1 221 ? 1.936 8.206 -11.612 1.00 95.50 221 ILE A N 1
ATOM 1821 C CA . ILE A 1 221 ? 2.384 7.100 -10.764 1.00 95.50 221 ILE A CA 1
ATOM 1822 C C . ILE A 1 221 ? 3.827 6.785 -11.158 1.00 95.50 221 ILE A C 1
ATOM 1824 O O . ILE A 1 221 ? 4.123 6.615 -12.340 1.00 95.50 221 ILE A O 1
ATOM 1828 N N . GLU A 1 222 ? 4.727 6.690 -10.190 1.00 95.31 222 GLU A N 1
ATOM 1829 C CA . GLU A 1 222 ? 6.085 6.195 -10.396 1.00 95.31 222 GLU A CA 1
ATOM 1830 C C . GLU A 1 222 ? 6.122 4.726 -9.980 1.00 95.31 222 GLU A C 1
ATOM 1832 O O . GLU A 1 222 ? 5.839 4.393 -8.831 1.00 95.31 222 GLU A O 1
ATOM 1837 N N . PHE A 1 223 ? 6.425 3.834 -10.920 1.00 95.25 223 PHE A N 1
ATOM 1838 C CA . PHE A 1 223 ? 6.591 2.411 -10.638 1.00 95.25 223 PHE A CA 1
ATOM 1839 C C . PHE A 1 223 ? 7.892 1.937 -11.263 1.00 95.25 223 PHE A C 1
ATOM 1841 O O . PHE A 1 223 ? 8.016 1.911 -12.480 1.00 95.25 223 PHE A O 1
ATOM 1848 N N . ASN A 1 224 ? 8.850 1.554 -10.429 1.00 93.62 224 ASN A N 1
ATOM 1849 C CA . ASN A 1 224 ? 10.162 1.099 -10.867 1.00 93.62 224 ASN A CA 1
ATOM 1850 C C . ASN A 1 224 ? 10.314 -0.367 -10.499 1.00 93.62 224 ASN A C 1
ATOM 1852 O O . ASN A 1 224 ? 10.211 -0.716 -9.322 1.00 93.62 224 ASN A O 1
ATOM 1856 N N . SER A 1 225 ? 10.538 -1.229 -11.488 1.00 94.19 225 SER A N 1
ATOM 1857 C CA . SER A 1 225 ? 10.845 -2.627 -11.205 1.00 94.19 225 SER A CA 1
ATOM 1858 C C . SER A 1 225 ? 12.285 -2.769 -10.721 1.00 94.19 225 SER A C 1
ATOM 1860 O O . SER A 1 225 ? 13.116 -1.884 -10.906 1.00 94.19 225 SER A O 1
ATOM 1862 N N . ILE A 1 226 ? 12.645 -3.917 -10.156 1.00 94.44 226 ILE A N 1
ATOM 1863 C CA . ILE A 1 226 ? 14.048 -4.185 -9.797 1.00 94.44 226 ILE A CA 1
ATOM 1864 C C . ILE A 1 226 ? 14.995 -4.200 -11.013 1.00 94.44 226 ILE A C 1
ATOM 1866 O O . ILE A 1 226 ? 16.204 -4.297 -10.827 1.00 94.44 226 ILE A O 1
ATOM 1870 N N . TYR A 1 227 ? 14.473 -4.114 -12.242 1.00 92.44 227 TYR A N 1
ATOM 1871 C CA . TYR A 1 227 ? 15.232 -4.100 -13.494 1.00 92.44 227 TYR A CA 1
ATOM 1872 C C . TYR A 1 227 ? 15.159 -2.764 -14.244 1.00 92.44 227 TYR A C 1
ATOM 1874 O O . TYR A 1 227 ? 16.047 -2.484 -15.051 1.00 92.44 227 TYR A O 1
ATOM 1882 N N . GLU A 1 228 ? 14.141 -1.939 -13.994 1.00 87.75 228 GLU A N 1
ATOM 1883 C CA . GLU A 1 228 ? 13.896 -0.666 -14.682 1.00 87.75 228 GLU A CA 1
ATOM 1884 C C . GLU A 1 228 ? 13.799 0.488 -13.683 1.00 87.75 228 GLU A C 1
ATOM 1886 O O . GLU A 1 228 ? 13.269 0.338 -12.588 1.00 87.75 228 GLU A O 1
ATOM 1891 N N . ASN A 1 229 ? 14.310 1.657 -14.065 1.00 86.00 229 ASN A N 1
ATOM 1892 C CA . ASN A 1 229 ? 14.384 2.814 -13.181 1.00 86.00 229 ASN A CA 1
ATOM 1893 C C . ASN A 1 229 ? 13.894 4.086 -13.882 1.00 86.00 229 ASN A C 1
ATOM 1895 O O . ASN A 1 229 ? 14.021 4.215 -15.099 1.00 86.00 229 ASN A O 1
ATOM 1899 N N . ASN A 1 230 ? 13.413 5.047 -13.093 1.00 84.06 230 ASN A N 1
ATOM 1900 C CA . ASN A 1 230 ? 12.818 6.313 -13.533 1.00 84.06 230 ASN A CA 1
ATOM 1901 C C . ASN A 1 230 ? 11.587 6.162 -14.459 1.00 84.06 230 ASN A C 1
ATOM 1903 O O . ASN A 1 230 ? 11.353 6.984 -15.347 1.00 84.06 230 ASN A O 1
ATOM 1907 N N . CYS A 1 231 ? 10.779 5.126 -14.241 1.00 89.44 231 CYS A N 1
ATOM 1908 C CA . CYS A 1 231 ? 9.544 4.857 -14.969 1.00 89.44 231 CYS A CA 1
ATOM 1909 C C . CYS A 1 231 ? 8.367 5.655 -14.380 1.00 89.44 231 CYS A C 1
ATOM 1911 O O . CYS A 1 231 ? 7.998 5.500 -13.213 1.00 89.44 231 CYS A O 1
ATOM 1913 N N . LYS A 1 232 ? 7.758 6.505 -15.216 1.00 92.25 232 LYS A N 1
ATOM 1914 C CA . LYS A 1 232 ? 6.621 7.369 -14.865 1.00 92.25 232 LYS A CA 1
ATOM 1915 C C . LYS A 1 232 ? 5.416 7.039 -15.739 1.00 92.25 232 LYS A C 1
ATOM 1917 O O . LYS A 1 232 ? 5.526 6.991 -16.962 1.00 92.25 232 LYS A O 1
ATOM 1922 N N . TYR A 1 233 ? 4.260 6.864 -15.113 1.00 94.25 233 TYR A N 1
ATOM 1923 C CA . TYR A 1 233 ? 3.014 6.460 -15.755 1.00 94.25 233 TYR A CA 1
ATOM 1924 C C . TYR A 1 233 ? 1.963 7.550 -15.577 1.00 94.25 233 TYR A C 1
ATOM 1926 O O . TYR A 1 233 ? 1.638 7.934 -14.455 1.00 94.25 233 TYR A O 1
ATOM 1934 N N . ALA A 1 234 ? 1.413 8.044 -16.686 1.00 96.00 234 ALA A N 1
ATOM 1935 C CA . ALA A 1 234 ? 0.321 9.008 -16.653 1.00 96.00 234 ALA A CA 1
ATOM 1936 C C . ALA A 1 234 ? -1.010 8.312 -16.353 1.00 96.00 234 ALA A C 1
ATOM 1938 O O . ALA A 1 234 ? -1.386 7.337 -17.008 1.00 96.00 234 ALA A O 1
ATOM 1939 N N . ILE A 1 235 ? -1.756 8.847 -15.390 1.00 94.31 235 ILE A N 1
ATOM 1940 C CA . ILE A 1 235 ? -3.087 8.349 -15.056 1.00 94.31 235 ILE A CA 1
ATOM 1941 C C . ILE A 1 235 ? -4.070 8.829 -16.126 1.00 94.31 235 ILE A C 1
ATOM 1943 O O . ILE A 1 235 ? -4.402 10.010 -16.218 1.00 94.31 235 ILE A O 1
ATOM 1947 N N . VAL A 1 236 ? -4.561 7.890 -16.933 1.00 94.12 236 VAL A N 1
ATOM 1948 C CA . VAL A 1 236 ? -5.523 8.173 -18.013 1.00 94.12 236 VAL A CA 1
ATOM 1949 C C . VAL A 1 236 ? -6.977 7.933 -17.608 1.00 94.12 236 VAL A C 1
ATOM 1951 O O . VAL A 1 236 ? -7.891 8.430 -18.262 1.00 94.12 236 VAL A O 1
ATOM 1954 N N . SER A 1 237 ? -7.213 7.142 -16.559 1.00 91.62 237 SER A N 1
ATOM 1955 C CA . SER A 1 237 ? -8.556 6.728 -16.157 1.00 91.62 237 SER A CA 1
ATOM 1956 C C . SER A 1 237 ? -8.602 6.280 -14.697 1.00 91.62 237 SER A C 1
ATOM 1958 O O . SER A 1 237 ? -7.683 5.626 -14.213 1.00 91.62 237 SER A O 1
ATOM 1960 N N . CYS A 1 238 ? -9.714 6.582 -14.025 1.00 90.88 238 CYS A N 1
ATOM 1961 C CA . CYS A 1 238 ? -10.069 6.066 -12.707 1.00 90.88 238 CYS A CA 1
ATOM 1962 C C . CYS A 1 238 ? -11.565 5.729 -12.700 1.00 90.88 238 CYS A C 1
ATOM 1964 O O . CYS A 1 238 ? -12.397 6.552 -13.085 1.00 90.88 238 CYS A O 1
ATOM 1966 N N . PHE A 1 239 ? -11.923 4.525 -12.259 1.00 89.94 239 PHE A N 1
ATOM 1967 C CA . PHE A 1 239 ? -13.311 4.074 -12.183 1.00 89.94 239 PHE A CA 1
ATOM 1968 C C . PHE A 1 239 ? -13.536 3.179 -10.965 1.00 89.94 239 PHE A C 1
ATOM 1970 O O . PHE A 1 239 ? -12.639 2.478 -10.505 1.00 89.94 239 PHE A O 1
ATOM 1977 N N . MET A 1 240 ? -14.765 3.194 -10.448 1.00 87.56 240 MET A N 1
ATOM 1978 C CA . MET A 1 240 ? -15.214 2.272 -9.408 1.00 87.56 240 MET A CA 1
ATOM 1979 C C . MET A 1 240 ? -16.041 1.161 -10.040 1.00 87.56 240 MET A C 1
ATOM 1981 O O . MET A 1 240 ? -16.976 1.437 -10.790 1.00 87.56 240 MET A O 1
ATOM 1985 N N . ILE A 1 241 ? -15.726 -0.083 -9.696 1.00 87.81 241 ILE A N 1
ATOM 1986 C CA . ILE A 1 241 ? -16.484 -1.253 -10.137 1.00 87.81 241 ILE A CA 1
ATOM 1987 C C . ILE A 1 241 ? -17.219 -1.825 -8.930 1.00 87.81 241 ILE A C 1
ATOM 1989 O O . ILE A 1 241 ? -16.615 -2.081 -7.890 1.00 87.81 241 ILE A O 1
ATOM 1993 N N . ASN A 1 242 ? -18.525 -2.040 -9.075 1.00 84.56 242 ASN A N 1
ATOM 1994 C CA . ASN A 1 242 ? -19.304 -2.852 -8.149 1.00 84.56 242 ASN A CA 1
ATOM 1995 C C . ASN A 1 242 ? -19.475 -4.248 -8.757 1.00 84.56 242 ASN A C 1
ATOM 1997 O O . ASN A 1 242 ? -19.873 -4.379 -9.911 1.00 84.56 242 ASN A O 1
ATOM 2001 N N . THR A 1 243 ? -19.162 -5.286 -7.988 1.00 78.69 243 THR A N 1
ATOM 2002 C CA . THR A 1 243 ? -19.255 -6.687 -8.424 1.00 78.69 243 THR A CA 1
ATOM 2003 C C . THR A 1 243 ? -20.521 -7.385 -7.927 1.00 78.69 243 THR A C 1
ATOM 2005 O O . THR A 1 243 ? -20.772 -8.532 -8.294 1.00 78.69 243 THR A O 1
ATOM 2008 N N . LYS A 1 244 ? -21.345 -6.718 -7.106 1.00 73.94 244 LYS A N 1
ATOM 2009 C CA . LYS A 1 244 ? -22.655 -7.244 -6.709 1.00 73.94 244 LYS A CA 1
ATOM 2010 C C . LYS A 1 244 ? -23.653 -7.038 -7.844 1.00 73.94 244 LYS A C 1
ATOM 2012 O O . LYS A 1 244 ? -23.812 -5.919 -8.321 1.00 73.94 244 LYS A O 1
ATOM 2017 N N . ALA A 1 245 ? -24.335 -8.112 -8.235 1.00 68.62 245 ALA A N 1
ATOM 2018 C CA . ALA A 1 245 ? -25.530 -8.007 -9.059 1.00 68.62 245 ALA A CA 1
ATOM 2019 C C . ALA A 1 245 ? -26.602 -7.248 -8.259 1.00 68.62 245 ALA A C 1
ATOM 2021 O O . ALA A 1 245 ? -26.929 -7.664 -7.144 1.00 68.62 245 ALA A O 1
ATOM 2022 N N . GLU A 1 246 ? -27.070 -6.119 -8.793 1.00 54.59 246 GLU A N 1
ATOM 2023 C CA . GLU A 1 246 ? -28.252 -5.405 -8.289 1.00 54.59 246 GLU A CA 1
ATOM 2024 C C . GLU A 1 246 ? -29.544 -6.180 -8.576 1.00 54.59 246 GLU A C 1
ATOM 2026 O O . GLU A 1 246 ? -29.636 -6.814 -9.655 1.00 54.59 246 GLU A O 1
#

Radius of gyration: 31.23 Å; Cα contacts (8 Å, |Δi|>4): 294; chains: 1; bounding box: 76×49×98 Å

Nearest PDB structures (foldseek):
  1qwz-assembly1_A  TM=9.426E-01  e=5.343E-10  Staphylococcus aureus
  2oqw-assembly1_A  TM=8.288E-01  e=1.058E-09  Bacillus anthracis str. Ames
  5b23-assembly2_B  TM=9.059E-01  e=3.660E-09  Clostridium perfringens str. 13
  5yfk-assembly1_A  TM=9.073E-01  e=1.526E-08  Clostridium perfringens str. 13
  4ux7-assembly1_B  TM=8.719E-01  e=1.717E-07  Clostridioides difficile 630

Foldseek 3Di:
DDPDPPPPPPDPPPPDDPVVVVCVQQAPDPPDDPVSNVVSVVSVVVVVVVVVVVVVVCPVQPDPPVQVVVQVVCCVVQPDDADPDDDDPPPPDDVDPPPDDDPPPQPQFDFDPSCVVLCVQPVQFWWWKFQPPCADPVRHGLGTFTEGADCAPVQQCQADSNSDGHNFGGWYWGNPFDRHRRDGDPDIDIDTDLPVSHSHTCVCVCVCVVDDVVCVSGQWMDIATSRGGPDIDGDPDDDDDDPDDD

Mean predicted aligned error: 13.46 Å

Sequence (246 aa):
MAMSNETMNLTERDDSNFFIRFVKYFIPWKGDKSSEVVRKIVFMCSIVLFSMSINQLKNYLVPSEEAKSYTKDVVEQYEPKFDENVSYEENSGSDDVEIAQPEVKQQKREVQEWAKDLLERNDDVVGWIKIPGLEDYDGNEYINFPVLQGENNDYYLYKNIDREYYESGSIYVDAWSNINAEEQTDNLTIFGHHMGYVGTSFTHLSEYKQGADFLKEHPIIEFNSIYENNCKYAIVSCFMINTKAE